Protein AF-A0A1Y0CX35-F1 (afdb_monomer_lite)

InterPro domains:
  IPR007210 ABC-type glycine betaine transport system, substrate-binding domain [PF04069] (142-197)

Sequence (206 aa):
MILATLSGMLNAINRRRKPVSRMPNSLFIKSAALTLALLLLSGCGKDANNSLLLLSGSEPAELARSHLAAATLEQHDFSVTIEEARLGQIWQRLWAGKGDASVTVWLPEASAPFVERFFDRLDDLGAIDQGLAQESRLNLNHDKPHVLVRRSLAQEAPAALAVLSNLHWQAEDIEQLIEYWQDTQDWSVAAQTWLAEQAANAPVNG

Radius of gyration: 31.76 Å; chains: 1; bounding box: 77×56×98 Å

Structure (mmCIF, N/CA/C/O backbone):
data_AF-A0A1Y0CX35-F1
#
_entry.id   AF-A0A1Y0CX35-F1
#
loop_
_atom_site.group_PDB
_atom_site.id
_atom_site.type_symbol
_atom_site.label_atom_id
_atom_site.label_alt_id
_atom_site.label_comp_id
_atom_site.label_asym_id
_atom_site.label_entity_id
_atom_site.label_seq_id
_atom_site.pdbx_PDB_ins_code
_atom_site.Cartn_x
_atom_site.Cartn_y
_atom_site.Cartn_z
_atom_site.occupancy
_atom_site.B_iso_or_equiv
_atom_site.auth_seq_id
_atom_site.auth_comp_id
_atom_site.auth_asym_id
_atom_site.auth_atom_id
_atom_site.pdbx_PDB_model_num
ATOM 1 N N . MET A 1 1 ? 45.344 7.447 56.168 1.00 44.75 1 MET A N 1
ATOM 2 C CA . MET A 1 1 ? 43.927 7.383 55.742 1.00 44.75 1 MET A CA 1
ATOM 3 C C . MET A 1 1 ? 43.160 6.632 56.829 1.00 44.75 1 MET A C 1
ATOM 5 O O . MET A 1 1 ? 43.208 5.415 56.840 1.00 44.75 1 MET A O 1
ATOM 9 N N . ILE A 1 2 ? 42.841 7.267 57.966 1.00 37.88 2 ILE A N 1
ATOM 10 C CA . ILE A 1 2 ? 41.565 7.966 58.276 1.00 37.88 2 ILE A CA 1
ATOM 11 C C . ILE A 1 2 ? 40.364 7.027 58.012 1.00 37.88 2 ILE A C 1
ATOM 13 O O . ILE A 1 2 ? 40.050 6.796 56.853 1.00 37.88 2 ILE A O 1
ATOM 17 N N . LEU A 1 3 ? 39.909 6.238 59.001 1.00 33.47 3 LEU A N 1
ATOM 18 C CA . LEU A 1 3 ? 38.866 6.514 60.026 1.00 33.47 3 LEU A CA 1
ATOM 19 C C . LEU A 1 3 ? 37.448 6.706 59.458 1.00 33.47 3 LEU A C 1
ATOM 21 O O . LEU A 1 3 ? 37.220 7.715 58.803 1.00 33.47 3 LEU A O 1
ATOM 25 N N . ALA A 1 4 ? 36.523 5.796 59.812 1.00 42.53 4 ALA A N 1
ATOM 26 C CA . ALA A 1 4 ? 35.095 6.018 60.147 1.00 42.53 4 ALA A CA 1
ATOM 27 C C . ALA A 1 4 ? 34.278 4.717 59.942 1.00 42.53 4 ALA A C 1
ATOM 29 O O . ALA A 1 4 ? 34.546 3.997 58.992 1.00 42.53 4 ALA A O 1
ATOM 30 N N . THR A 1 5 ? 33.273 4.311 60.725 1.00 47.06 5 THR A N 1
ATOM 31 C CA . THR A 1 5 ? 32.609 4.857 61.924 1.00 47.06 5 THR A CA 1
ATOM 32 C C . THR A 1 5 ? 31.688 3.778 62.525 1.00 47.06 5 THR A C 1
ATOM 34 O O . THR A 1 5 ? 31.026 3.070 61.777 1.00 47.06 5 THR A O 1
ATOM 37 N N . LEU A 1 6 ? 31.643 3.758 63.866 1.00 37.62 6 LEU A N 1
ATOM 38 C CA . LEU A 1 6 ? 30.515 3.529 64.797 1.00 37.62 6 LEU A CA 1
ATOM 39 C C . LEU A 1 6 ? 29.616 2.275 64.661 1.00 37.62 6 LEU A C 1
ATOM 41 O O . LEU A 1 6 ? 29.009 2.032 63.633 1.00 37.62 6 LEU A O 1
ATOM 45 N N . SER A 1 7 ? 29.527 1.425 65.699 1.00 40.28 7 SER A N 1
ATOM 46 C CA . SER A 1 7 ? 28.710 1.593 66.934 1.00 40.28 7 SER A CA 1
ATOM 47 C C . SER A 1 7 ? 27.209 1.410 66.647 1.00 40.28 7 SER A C 1
ATOM 49 O O . SER A 1 7 ? 26.677 2.081 65.783 1.00 40.28 7 SER A O 1
ATOM 51 N N . GLY A 1 8 ? 26.432 0.557 67.309 1.00 35.84 8 GLY A N 1
ATOM 52 C CA . GLY A 1 8 ? 26.644 -0.245 68.499 1.00 35.84 8 GLY A CA 1
ATOM 53 C C . GLY A 1 8 ? 25.299 -0.810 68.987 1.00 35.84 8 GLY A C 1
ATOM 54 O O . GLY A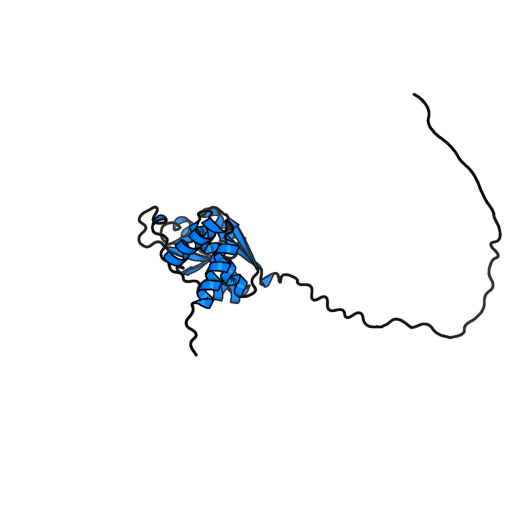 1 8 ? 24.254 -0.538 68.407 1.00 35.84 8 GLY A O 1
ATOM 55 N N . MET A 1 9 ? 25.382 -1.536 70.105 1.00 44.72 9 MET A N 1
ATOM 56 C CA . MET A 1 9 ? 24.321 -1.841 71.083 1.00 44.72 9 MET A CA 1
ATOM 57 C C . MET A 1 9 ? 23.233 -2.843 70.649 1.00 44.72 9 MET A C 1
ATOM 59 O O . MET A 1 9 ? 22.417 -2.592 69.776 1.00 44.72 9 MET A O 1
ATOM 63 N N . LEU A 1 10 ? 23.255 -4.078 71.165 1.00 37.31 10 LEU A N 1
ATOM 64 C CA . LEU A 1 10 ? 22.725 -4.491 72.482 1.00 37.31 10 LEU A CA 1
ATOM 65 C C . LEU A 1 10 ? 21.304 -3.997 72.775 1.00 37.31 10 LEU A C 1
ATOM 67 O O . LEU A 1 10 ? 21.116 -2.844 73.142 1.00 37.31 10 LEU A O 1
ATOM 71 N N . ASN A 1 11 ? 20.354 -4.930 72.750 1.00 38.00 11 ASN A N 1
ATOM 72 C CA . ASN A 1 11 ? 19.466 -5.329 73.856 1.00 38.00 11 ASN A CA 1
ATOM 73 C C . ASN A 1 11 ? 18.208 -5.971 73.245 1.00 38.00 11 ASN A C 1
ATOM 75 O O . ASN A 1 11 ? 17.722 -5.520 72.223 1.00 38.00 11 ASN A O 1
ATOM 79 N N . ALA A 1 12 ? 17.547 -6.966 73.814 1.00 44.75 12 ALA A N 1
ATOM 80 C CA . ALA A 1 12 ? 17.817 -7.872 74.912 1.00 44.75 12 ALA A CA 1
ATOM 81 C C . ALA A 1 12 ? 16.598 -8.807 75.012 1.00 44.75 12 ALA A C 1
ATOM 83 O O . ALA A 1 12 ? 15.541 -8.535 74.453 1.00 44.75 12 ALA A O 1
ATOM 84 N N . ILE A 1 13 ? 16.751 -9.833 75.847 1.00 50.78 13 ILE A N 1
ATOM 85 C CA . ILE A 1 13 ? 15.675 -10.530 76.567 1.00 50.78 13 ILE A CA 1
ATOM 86 C C . ILE A 1 13 ? 14.882 -11.525 75.696 1.00 50.78 13 ILE A C 1
ATOM 88 O O . ILE A 1 13 ? 13.921 -11.192 75.024 1.00 50.78 13 ILE A O 1
ATOM 92 N N . ASN A 1 14 ? 15.334 -12.771 75.560 1.00 37.44 14 ASN A N 1
ATOM 93 C CA . ASN A 1 14 ? 15.387 -13.831 76.575 1.00 37.44 14 ASN A CA 1
ATOM 94 C C . ASN A 1 14 ? 14.001 -14.418 76.920 1.00 37.44 14 ASN A C 1
ATOM 96 O O . ASN A 1 14 ? 13.112 -13.737 77.418 1.00 37.44 14 ASN A O 1
ATOM 100 N N . ARG A 1 15 ? 13.977 -15.754 76.833 1.00 43.75 15 ARG A N 1
ATOM 101 C CA . ARG A 1 15 ? 13.258 -16.732 77.668 1.00 43.75 15 ARG A CA 1
ATOM 102 C C . ARG A 1 15 ? 12.097 -17.504 77.025 1.00 43.75 15 ARG A C 1
ATOM 104 O O . ARG A 1 15 ? 11.013 -16.998 76.782 1.00 43.75 15 ARG A O 1
ATOM 111 N N . ARG A 1 16 ? 12.341 -18.824 77.051 1.00 48.03 16 ARG A N 1
ATOM 112 C CA . ARG A 1 16 ? 11.422 -19.971 77.183 1.00 48.03 1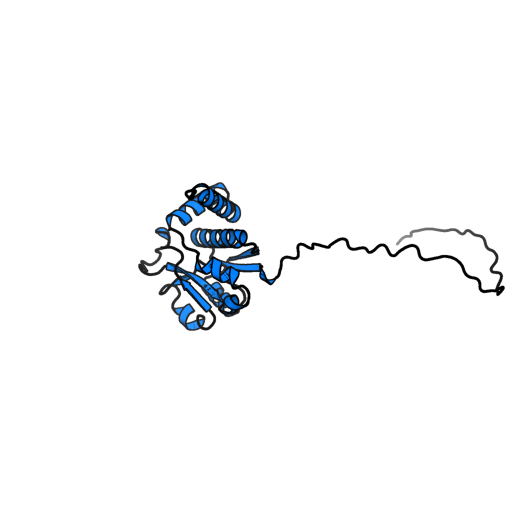6 ARG A CA 1
ATOM 113 C C . ARG A 1 16 ? 10.921 -20.609 75.887 1.00 48.03 16 ARG A C 1
ATOM 115 O O . ARG A 1 16 ? 9.768 -20.467 75.509 1.00 48.03 16 ARG A O 1
ATOM 122 N N . ARG A 1 17 ? 11.747 -21.492 75.319 1.00 49.06 17 ARG A N 1
ATOM 123 C CA . ARG A 1 17 ? 11.225 -22.690 74.643 1.00 49.06 17 ARG A CA 1
ATOM 124 C C . ARG A 1 17 ? 10.892 -23.733 75.718 1.00 49.06 17 ARG A C 1
ATOM 126 O O . ARG A 1 17 ? 11.786 -24.157 76.444 1.00 49.06 17 ARG A O 1
ATOM 133 N N . LYS A 1 18 ? 9.623 -24.128 75.836 1.00 52.12 18 LYS A N 1
ATOM 134 C CA . LYS A 1 18 ? 9.220 -25.404 76.453 1.00 52.12 18 LYS A CA 1
ATOM 135 C C . LYS A 1 18 ? 8.843 -26.378 75.327 1.00 52.12 18 LYS A C 1
ATOM 137 O O . LYS A 1 18 ? 8.188 -25.930 74.386 1.00 52.12 18 LYS A O 1
ATOM 142 N N . PRO A 1 19 ? 9.225 -27.665 75.391 1.00 47.47 19 PRO A N 1
ATOM 143 C CA . PRO A 1 19 ? 8.836 -28.640 74.385 1.00 47.47 19 PRO A CA 1
ATOM 144 C C . PRO A 1 19 ? 7.486 -29.302 74.709 1.00 47.47 19 PRO A C 1
ATOM 146 O O . PRO A 1 19 ? 7.195 -29.608 75.860 1.00 47.47 19 PRO A O 1
ATOM 149 N N . VAL A 1 20 ? 6.722 -29.514 73.632 1.00 57.31 20 VAL A N 1
ATOM 150 C CA . VAL A 1 20 ? 5.792 -30.615 73.312 1.00 57.31 20 VAL A CA 1
ATOM 151 C C . VAL A 1 20 ? 4.786 -31.073 74.380 1.00 57.31 20 VAL A C 1
ATOM 153 O O . VAL A 1 20 ? 5.134 -31.715 75.363 1.00 57.31 20 VAL A O 1
ATOM 156 N N . SER A 1 21 ? 3.497 -30.933 74.054 1.00 59.19 21 SER A N 1
ATOM 157 C CA . SER A 1 21 ? 2.462 -31.886 74.479 1.00 59.19 21 SER A CA 1
ATOM 158 C C . SER A 1 21 ? 1.551 -32.220 73.289 1.00 59.19 21 SER A C 1
ATOM 160 O O . SER A 1 21 ? 1.183 -31.343 72.511 1.00 59.19 21 SER A O 1
ATOM 162 N N . ARG A 1 22 ? 1.300 -33.520 73.098 1.00 59.06 22 ARG A N 1
ATOM 163 C CA . ARG A 1 22 ? 0.405 -34.121 72.094 1.00 59.06 22 ARG A CA 1
ATOM 164 C C . ARG A 1 22 ? -1.057 -34.043 72.554 1.00 59.06 22 ARG A C 1
ATOM 166 O O . ARG A 1 22 ? -1.283 -34.066 73.758 1.00 59.06 22 ARG A O 1
ATOM 173 N N . MET A 1 23 ? -1.966 -34.160 71.571 1.00 50.44 23 MET A N 1
ATOM 174 C CA . MET A 1 23 ? -3.371 -34.653 71.586 1.00 50.44 23 MET A CA 1
ATOM 175 C C . MET A 1 23 ? -4.389 -33.605 71.074 1.00 50.44 23 MET A C 1
ATOM 177 O O . MET A 1 23 ? -4.084 -32.419 71.110 1.00 50.44 23 MET A O 1
ATOM 181 N N . PRO A 1 24 ? -5.627 -33.990 70.695 1.00 53.38 24 PRO A N 1
ATOM 182 C CA . PRO A 1 24 ? -6.027 -34.991 69.698 1.00 53.38 24 PRO A CA 1
ATOM 183 C C . PRO A 1 24 ? -7.065 -34.424 68.686 1.00 53.38 24 PRO A C 1
ATOM 185 O O . PRO A 1 24 ? -7.516 -33.287 68.795 1.00 53.38 24 PRO A O 1
ATOM 188 N N . ASN A 1 25 ? -7.453 -35.243 67.701 1.00 49.25 25 ASN A N 1
ATOM 189 C CA . ASN A 1 25 ? -8.476 -34.969 66.680 1.00 49.25 25 ASN A CA 1
ATOM 190 C C . ASN A 1 25 ? -9.822 -34.456 67.235 1.00 49.25 25 ASN A C 1
ATOM 192 O O . ASN A 1 25 ? -10.459 -35.135 68.033 1.00 49.25 25 ASN A O 1
ATOM 196 N N . SER A 1 26 ? -10.311 -33.341 66.686 1.00 39.22 26 SER A N 1
ATOM 197 C CA . SER A 1 26 ? -11.719 -33.093 66.309 1.00 39.22 26 SER A CA 1
ATOM 198 C C . SER A 1 26 ? -11.729 -31.841 65.417 1.00 39.22 26 SER A C 1
ATOM 200 O O . SER A 1 26 ? -11.057 -30.860 65.712 1.00 39.22 26 SER A O 1
ATOM 202 N N . LEU A 1 27 ? -12.122 -31.985 64.150 1.00 53.88 27 LEU A N 1
ATOM 203 C CA . LEU A 1 27 ? -13.440 -31.609 63.628 1.00 53.88 27 LEU A CA 1
ATOM 204 C C . LEU A 1 27 ? -13.796 -30.148 63.952 1.00 53.88 27 LEU A C 1
ATOM 206 O O . LEU A 1 27 ? -13.894 -29.810 65.119 1.00 53.88 27 LEU A O 1
ATOM 210 N N . PHE A 1 28 ? -14.006 -29.351 62.896 1.00 43.12 28 PHE A N 1
ATOM 211 C CA . PHE A 1 28 ? -14.751 -28.082 62.796 1.00 43.12 28 PHE A CA 1
ATOM 212 C C . PHE A 1 28 ? -14.007 -26.969 62.018 1.00 43.12 28 PHE A C 1
ATOM 214 O O . PHE A 1 28 ? -13.043 -26.369 62.478 1.00 43.12 28 PHE A O 1
ATOM 221 N N . ILE A 1 29 ? -14.575 -26.676 60.836 1.00 53.88 29 ILE A N 1
ATOM 222 C CA . ILE A 1 29 ? -14.708 -25.353 60.196 1.00 53.88 29 ILE A CA 1
ATOM 223 C C . ILE A 1 29 ? -13.426 -24.713 59.654 1.00 53.88 29 ILE A C 1
ATOM 225 O O . ILE A 1 29 ? -12.830 -23.898 60.344 1.00 53.88 29 ILE A O 1
ATOM 229 N N . LYS A 1 30 ? -13.108 -24.951 58.368 1.00 40.47 30 LYS A N 1
ATOM 230 C CA . LYS A 1 30 ? -12.560 -23.938 57.433 1.00 40.47 30 LYS A CA 1
ATOM 231 C C . LYS A 1 30 ? -12.847 -24.342 55.986 1.00 40.47 30 LYS A C 1
ATOM 233 O O . LYS A 1 30 ? -12.258 -25.306 55.517 1.00 40.47 30 LYS A O 1
ATOM 238 N N . SER A 1 31 ? -13.709 -23.609 55.285 1.00 42.88 31 SER A N 1
ATOM 239 C CA . SER A 1 31 ? -13.658 -23.427 53.820 1.00 42.88 31 SER A CA 1
ATOM 240 C C . SER A 1 31 ? -14.619 -22.304 53.423 1.00 42.88 31 SER A C 1
ATOM 242 O O . SER A 1 31 ? -15.641 -22.511 52.783 1.00 42.88 31 SER A O 1
ATOM 244 N N . ALA A 1 32 ? -14.293 -21.095 53.876 1.00 52.38 32 ALA A N 1
ATOM 245 C CA . ALA A 1 32 ? -14.647 -19.882 53.159 1.00 52.38 32 ALA A CA 1
ATOM 246 C C . ALA A 1 32 ? -13.497 -19.609 52.179 1.00 52.38 32 ALA A C 1
ATOM 248 O O . ALA A 1 32 ? -12.351 -19.621 52.626 1.00 52.38 32 ALA A O 1
ATOM 249 N N . ALA A 1 33 ? -13.829 -19.398 50.900 1.00 51.72 33 ALA A N 1
ATOM 250 C CA . ALA A 1 33 ? -12.986 -18.981 49.762 1.00 51.72 33 ALA A CA 1
ATOM 251 C C . ALA A 1 33 ? -13.042 -19.971 48.586 1.00 51.72 33 ALA A C 1
ATOM 253 O O . ALA A 1 33 ? -12.094 -20.699 48.314 1.00 51.72 33 ALA A O 1
ATOM 254 N N . LEU A 1 34 ? -14.161 -19.961 47.859 1.00 52.06 34 LEU A N 1
ATOM 255 C CA . LEU A 1 34 ? -14.176 -20.361 46.451 1.00 52.06 34 LEU A CA 1
ATOM 256 C C . LEU A 1 34 ? -15.246 -19.561 45.696 1.00 52.06 34 LEU A C 1
ATOM 258 O O . LEU A 1 34 ? -16.121 -20.113 45.037 1.00 52.06 34 LEU A O 1
ATOM 262 N N . THR A 1 35 ? -15.209 -18.235 45.829 1.00 57.88 35 THR A N 1
ATOM 263 C CA . THR A 1 35 ? -15.907 -17.352 44.892 1.00 57.88 35 THR A CA 1
ATOM 264 C C . THR A 1 35 ? -15.003 -17.194 43.680 1.00 57.88 35 THR A C 1
ATOM 266 O O . THR A 1 35 ? -13.996 -16.492 43.708 1.00 57.88 35 THR A O 1
ATOM 269 N N . LEU A 1 36 ? -15.359 -17.962 42.658 1.00 55.81 36 LEU A N 1
ATOM 270 C CA . LEU A 1 36 ? -14.879 -17.955 41.288 1.00 55.81 36 LEU A CA 1
ATOM 271 C C . LEU A 1 36 ? -14.501 -16.540 40.810 1.00 55.81 36 LEU A C 1
ATOM 273 O O . LEU A 1 36 ? -15.359 -15.726 40.475 1.00 55.81 36 LEU A O 1
ATOM 277 N N . ALA A 1 37 ? -13.199 -16.262 40.777 1.00 56.91 37 ALA A N 1
ATOM 278 C CA . ALA A 1 37 ? -12.635 -15.149 40.033 1.00 56.91 37 ALA A CA 1
ATOM 279 C C . ALA A 1 37 ? -12.790 -15.454 38.535 1.00 56.91 37 ALA A C 1
ATOM 281 O O . ALA A 1 37 ? -11.929 -16.082 37.928 1.00 56.91 37 ALA A O 1
ATOM 282 N N . LEU A 1 38 ? -13.914 -15.034 37.958 1.00 55.03 38 LEU A N 1
ATOM 283 C CA . LEU A 1 38 ? -14.098 -14.933 36.513 1.00 55.03 38 LEU A CA 1
ATOM 284 C C . LEU A 1 38 ? -14.350 -13.464 36.160 1.00 55.03 38 LEU A C 1
ATOM 286 O O . LEU A 1 38 ? -15.394 -13.094 35.632 1.00 55.03 38 LEU A O 1
ATOM 290 N N . LEU A 1 39 ? -13.387 -12.606 36.503 1.00 57.41 39 LEU A N 1
ATOM 291 C CA . LEU A 1 39 ? -13.240 -11.346 35.789 1.00 57.41 39 LEU A CA 1
ATOM 292 C C . LEU A 1 39 ? -12.605 -11.694 34.449 1.00 57.41 39 LEU A C 1
ATOM 294 O O . LEU A 1 39 ? -11.439 -12.081 34.379 1.00 57.41 39 LEU A O 1
ATOM 298 N N . LEU A 1 40 ? -13.437 -11.613 33.417 1.00 55.53 40 LEU A N 1
ATOM 299 C CA . LEU A 1 40 ? -13.064 -11.657 32.017 1.00 55.53 40 LEU A CA 1
ATOM 300 C C . LEU A 1 40 ? -11.891 -10.699 31.798 1.00 55.53 40 LEU A C 1
ATOM 302 O O . LEU A 1 40 ? -12.061 -9.483 31.734 1.00 55.53 40 LEU A O 1
ATOM 306 N N . LEU A 1 41 ? -10.693 -11.263 31.673 1.00 53.78 41 LEU A N 1
ATOM 307 C CA . LEU A 1 41 ? -9.633 -10.642 30.902 1.00 53.78 41 LEU A CA 1
ATOM 308 C C . LEU A 1 41 ? -10.118 -10.645 29.450 1.00 53.78 41 LEU A C 1
ATOM 310 O O . LEU A 1 41 ? -9.704 -11.483 28.654 1.00 53.78 41 LEU A O 1
ATOM 314 N N . SER A 1 42 ? -10.983 -9.694 29.095 1.00 60.94 42 SER A N 1
ATOM 315 C CA . SER A 1 42 ? -10.990 -9.146 27.742 1.00 60.94 42 SER A CA 1
ATOM 316 C C . SER A 1 42 ? -9.668 -8.402 27.588 1.00 60.94 42 SER A C 1
ATOM 318 O O . SER A 1 42 ? -9.595 -7.177 27.652 1.00 60.94 42 SER A O 1
ATOM 320 N N . GLY A 1 43 ? -8.583 -9.173 27.508 1.00 47.00 43 GLY A N 1
ATOM 321 C CA . GLY A 1 43 ? -7.330 -8.673 27.004 1.00 47.00 43 GLY A CA 1
ATOM 322 C C . GLY A 1 43 ? -7.621 -8.246 25.581 1.00 47.00 43 GLY A C 1
ATOM 323 O O . GLY A 1 43 ? -7.975 -9.081 24.754 1.00 47.00 43 GLY A O 1
ATOM 324 N N . CYS A 1 44 ? -7.504 -6.949 25.320 1.00 55.53 44 CYS A N 1
ATOM 325 C CA . CYS A 1 44 ? -7.328 -6.414 23.981 1.00 55.53 44 CYS A CA 1
ATOM 326 C C . CYS A 1 44 ? -5.965 -6.931 23.485 1.00 55.53 44 CYS A C 1
ATOM 328 O O . CYS A 1 44 ? -4.947 -6.244 23.534 1.00 55.53 44 CYS A O 1
ATOM 330 N N . GLY A 1 45 ? -5.910 -8.228 23.187 1.00 47.06 45 GLY A N 1
ATOM 331 C CA . GLY A 1 45 ? -4.807 -8.869 22.512 1.00 47.06 45 GLY A CA 1
ATOM 332 C C . GLY A 1 45 ? -5.020 -8.568 21.049 1.00 47.06 45 GLY A C 1
ATOM 333 O O . GLY A 1 45 ? -5.984 -9.038 20.464 1.00 47.06 45 GLY A O 1
ATOM 334 N N . LYS A 1 46 ? -4.158 -7.723 20.496 1.00 44.91 46 LYS A N 1
ATOM 335 C CA . LYS A 1 46 ? -4.048 -7.490 19.062 1.00 44.91 46 LYS A CA 1
ATOM 336 C C . LYS A 1 46 ? -3.895 -8.865 18.406 1.00 44.91 46 LYS A C 1
ATOM 338 O O . LYS A 1 46 ? -2.841 -9.485 18.552 1.00 44.91 46 LYS A O 1
ATOM 343 N N . ASP A 1 47 ? -4.964 -9.388 17.812 1.00 57.59 47 ASP A N 1
ATOM 344 C CA . ASP A 1 47 ? -4.932 -10.702 17.184 1.00 57.59 47 ASP A CA 1
ATOM 345 C C . ASP A 1 47 ? -3.841 -10.670 16.114 1.00 57.59 47 ASP A C 1
ATOM 347 O O . ASP A 1 47 ? -3.872 -9.845 15.199 1.00 57.59 47 ASP A O 1
ATOM 351 N N . ALA A 1 48 ? -2.836 -11.539 16.248 1.00 60.28 48 ALA A N 1
ATOM 352 C CA . ALA A 1 48 ? -1.709 -11.583 15.316 1.00 60.28 48 ALA A CA 1
ATOM 353 C C . ALA A 1 48 ? -2.171 -11.820 13.864 1.00 60.28 48 ALA A C 1
ATOM 355 O O . ALA A 1 48 ? -1.484 -11.410 12.937 1.00 60.28 48 ALA A O 1
ATOM 356 N N . ASN A 1 49 ? -3.360 -12.409 13.678 1.00 69.69 49 ASN A N 1
ATOM 357 C CA . ASN A 1 49 ? -3.992 -12.614 12.373 1.00 69.69 49 ASN A CA 1
ATOM 358 C C . ASN A 1 49 ? -4.555 -11.333 11.728 1.00 69.69 49 ASN A C 1
ATOM 360 O O . ASN A 1 49 ? -4.792 -11.333 10.525 1.00 69.69 49 ASN A O 1
ATOM 364 N N . ASN A 1 50 ? -4.746 -10.249 12.486 1.00 89.75 50 ASN A N 1
ATOM 365 C CA . ASN A 1 50 ? -5.294 -8.983 11.984 1.00 89.75 50 ASN A CA 1
ATOM 366 C C . ASN A 1 50 ? -4.229 -7.883 11.852 1.00 89.75 50 ASN A C 1
ATOM 368 O O . ASN A 1 50 ? -4.561 -6.731 11.583 1.00 89.75 50 ASN A O 1
ATOM 372 N N . SER A 1 51 ? -2.951 -8.201 12.068 1.00 96.69 51 SER A N 1
ATOM 373 C CA . SER A 1 51 ? -1.862 -7.240 11.882 1.00 96.69 51 SER A CA 1
ATOM 374 C C . SER A 1 51 ? -1.296 -7.352 10.469 1.00 96.69 51 SER A C 1
ATOM 376 O O . SER A 1 51 ? -0.926 -8.444 10.049 1.00 96.69 51 SER A O 1
ATOM 378 N N . LEU A 1 52 ? -1.213 -6.230 9.755 1.00 98.31 52 LEU A N 1
ATOM 379 C CA . LEU A 1 52 ? -0.685 -6.148 8.394 1.00 98.31 52 LEU A CA 1
ATOM 380 C C . LEU A 1 52 ? 0.489 -5.173 8.336 1.00 98.31 52 LEU A C 1
ATOM 382 O O . LEU A 1 52 ? 0.439 -4.085 8.907 1.00 98.31 52 LEU A O 1
ATOM 386 N N . LEU A 1 53 ? 1.529 -5.546 7.602 1.00 98.69 53 LEU A N 1
ATOM 387 C CA . LEU A 1 53 ? 2.673 -4.716 7.267 1.00 98.69 53 LEU A CA 1
ATOM 388 C C . LEU A 1 53 ? 2.617 -4.329 5.787 1.00 98.69 53 LEU A C 1
ATOM 390 O O . LEU A 1 53 ? 2.908 -5.144 4.905 1.00 98.69 53 LEU A O 1
ATOM 394 N N . LEU A 1 54 ? 2.289 -3.067 5.526 1.00 98.88 54 LEU A N 1
ATOM 395 C CA . LEU A 1 54 ? 2.387 -2.462 4.205 1.00 98.88 54 LEU A CA 1
ATOM 396 C C . LEU A 1 54 ? 3.788 -1.891 3.991 1.00 98.88 54 LEU A C 1
ATOM 398 O O . LEU A 1 54 ? 4.350 -1.224 4.859 1.00 98.88 54 LEU A O 1
ATOM 402 N N . LEU A 1 55 ? 4.351 -2.150 2.816 1.00 98.88 55 LEU A N 1
ATOM 403 C CA . LEU A 1 55 ? 5.625 -1.582 2.395 1.00 98.88 55 LEU A CA 1
ATOM 404 C C . LEU A 1 55 ? 5.369 -0.450 1.407 1.00 98.88 55 LEU A C 1
ATOM 406 O O . LEU A 1 55 ? 4.755 -0.667 0.361 1.00 98.88 55 LEU A O 1
ATOM 410 N N . SER A 1 56 ? 5.869 0.735 1.731 1.00 98.69 56 SER A N 1
ATOM 411 C CA . SER A 1 56 ? 5.705 1.942 0.922 1.00 98.69 56 SER A CA 1
ATOM 412 C C . SER A 1 56 ? 7.057 2.450 0.442 1.00 98.69 56 SER A C 1
ATOM 414 O O . SER A 1 56 ? 8.083 2.210 1.079 1.00 98.69 56 SER A O 1
ATOM 416 N N . GLY A 1 57 ? 7.069 3.186 -0.664 1.00 97.81 57 GLY A N 1
ATOM 417 C CA . GLY A 1 57 ? 8.133 4.159 -0.885 1.00 97.81 57 GLY A CA 1
ATOM 418 C C . GLY A 1 57 ? 7.922 5.416 -0.025 1.00 97.81 57 GLY A C 1
ATOM 419 O O . GLY A 1 57 ? 7.037 5.450 0.835 1.00 97.81 57 GLY A O 1
ATOM 420 N N . SER A 1 58 ? 8.767 6.424 -0.214 1.00 97.00 58 SER A N 1
ATOM 421 C CA . SER A 1 58 ? 8.823 7.622 0.637 1.00 97.00 58 SER A CA 1
ATOM 422 C C . SER A 1 58 ? 8.289 8.887 -0.040 1.00 97.00 58 SER A C 1
ATOM 424 O O . SER A 1 58 ? 8.295 9.954 0.573 1.00 97.00 58 SER A O 1
ATOM 426 N N . GLU A 1 59 ? 7.900 8.826 -1.316 1.00 96.06 59 GLU A N 1
ATOM 427 C CA . GLU A 1 59 ? 7.372 10.005 -2.008 1.00 96.06 59 GLU A CA 1
ATOM 428 C C . GLU A 1 59 ? 5.944 10.319 -1.511 1.00 96.06 59 GLU A C 1
ATOM 430 O O . GLU A 1 59 ? 5.204 9.398 -1.153 1.00 96.06 59 GLU A O 1
ATOM 435 N N . PRO A 1 60 ? 5.499 11.592 -1.518 1.00 96.62 60 PRO A N 1
ATOM 436 C CA . PRO A 1 60 ? 4.191 11.969 -0.974 1.00 96.62 60 PRO A CA 1
ATOM 437 C C . PRO A 1 60 ? 3.010 11.171 -1.538 1.00 96.62 60 PRO A C 1
ATOM 439 O O . PRO A 1 60 ? 2.146 10.751 -0.780 1.00 96.62 60 PRO A O 1
ATOM 442 N N . ALA A 1 61 ? 2.990 10.894 -2.843 1.00 96.25 61 ALA A N 1
ATOM 443 C CA . ALA A 1 61 ? 1.924 10.113 -3.472 1.00 96.25 61 ALA A CA 1
ATOM 444 C C . ALA A 1 61 ? 1.960 8.617 -3.094 1.00 96.25 61 ALA A C 1
ATOM 446 O O . ALA A 1 61 ? 0.922 7.957 -3.043 1.00 96.25 61 ALA A O 1
ATOM 447 N N . GLU A 1 62 ? 3.140 8.069 -2.796 1.00 97.62 62 GLU A N 1
ATOM 448 C CA . GLU A 1 62 ? 3.301 6.691 -2.313 1.00 97.62 62 GLU A CA 1
ATOM 449 C C . GLU A 1 62 ? 2.806 6.564 -0.866 1.00 97.62 62 GLU A C 1
ATOM 451 O O . GLU A 1 62 ? 2.073 5.628 -0.532 1.00 97.62 62 GLU A O 1
ATOM 456 N N . LEU A 1 63 ? 3.156 7.542 -0.024 1.00 98.50 63 LEU A N 1
ATOM 457 C CA . LEU A 1 63 ? 2.686 7.627 1.357 1.00 98.50 63 LEU A CA 1
ATOM 458 C C . LEU A 1 63 ? 1.176 7.875 1.415 1.00 98.50 63 LEU A C 1
ATOM 460 O O . LEU A 1 63 ? 0.490 7.178 2.157 1.00 98.50 63 LEU A O 1
ATOM 464 N N . ALA A 1 64 ? 0.642 8.774 0.586 1.00 98.38 64 ALA A N 1
ATOM 465 C CA . ALA A 1 64 ? -0.791 9.029 0.476 1.00 98.38 64 ALA A CA 1
ATOM 466 C C . ALA A 1 64 ? -1.572 7.734 0.187 1.00 98.38 64 ALA A C 1
ATOM 468 O O . ALA A 1 64 ? -2.438 7.349 0.971 1.00 98.38 64 ALA A O 1
ATOM 469 N N . ARG A 1 65 ? -1.203 6.988 -0.865 1.00 98.38 65 ARG A N 1
ATOM 470 C CA . ARG A 1 65 ? -1.831 5.693 -1.196 1.00 98.38 65 ARG A CA 1
ATOM 471 C C . ARG A 1 65 ? -1.714 4.675 -0.069 1.00 98.38 65 ARG A C 1
ATOM 473 O O . ARG A 1 65 ? -2.687 4.001 0.256 1.00 98.38 65 ARG A O 1
ATOM 480 N N . SER A 1 66 ? -0.532 4.554 0.533 1.00 98.75 66 SER A N 1
ATOM 481 C CA . SER A 1 66 ? -0.289 3.571 1.594 1.00 98.75 66 SER A CA 1
ATOM 482 C C . SER A 1 66 ? -1.094 3.875 2.852 1.00 98.75 66 SER A C 1
ATOM 484 O O . SER A 1 66 ? -1.667 2.962 3.444 1.00 98.75 66 SER A O 1
ATOM 486 N N . HIS A 1 67 ? -1.188 5.147 3.238 1.00 98.75 67 HIS A N 1
ATOM 487 C CA . HIS A 1 67 ? -1.992 5.571 4.379 1.00 98.75 67 HIS A CA 1
ATOM 488 C C . HIS A 1 67 ? -3.492 5.500 4.095 1.00 98.75 67 HIS A C 1
ATOM 490 O O . HIS A 1 67 ? -4.248 5.126 4.988 1.00 98.75 67 HIS A O 1
ATOM 496 N N . LEU A 1 68 ? -3.929 5.752 2.860 1.00 98.62 68 LEU A N 1
ATOM 497 C CA . LEU A 1 68 ? -5.323 5.555 2.471 1.00 98.62 68 LEU A CA 1
ATOM 498 C C . LEU A 1 68 ? -5.719 4.072 2.462 1.00 98.62 68 LEU A C 1
ATOM 500 O O . LEU A 1 68 ? -6.781 3.707 2.972 1.00 98.62 68 LEU A O 1
ATOM 504 N N . ALA A 1 69 ? -4.839 3.199 1.964 1.00 98.75 69 ALA A N 1
ATOM 505 C CA . ALA A 1 69 ? -5.012 1.750 2.044 1.00 98.75 69 ALA A CA 1
ATOM 506 C C . ALA A 1 69 ? -5.069 1.282 3.504 1.00 98.75 69 ALA A C 1
ATOM 508 O O . ALA A 1 69 ? -5.947 0.499 3.866 1.00 98.75 69 ALA A O 1
ATOM 509 N N . ALA A 1 70 ? -4.161 1.785 4.348 1.00 98.81 70 ALA A N 1
ATOM 510 C CA . ALA A 1 70 ? -4.132 1.472 5.770 1.00 98.81 70 ALA A CA 1
ATOM 511 C C . ALA A 1 70 ? -5.421 1.903 6.473 1.00 98.81 70 ALA A C 1
ATOM 513 O O . ALA A 1 70 ? -6.049 1.075 7.123 1.00 98.81 70 ALA A O 1
ATOM 514 N N . ALA A 1 71 ? -5.864 3.146 6.279 1.00 98.50 71 ALA A N 1
ATOM 515 C CA . ALA A 1 71 ? -7.088 3.649 6.889 1.00 98.50 71 ALA A CA 1
ATOM 516 C C . ALA A 1 71 ? -8.333 2.874 6.412 1.00 98.50 71 ALA A C 1
ATOM 518 O O . ALA A 1 71 ? -9.226 2.591 7.208 1.00 98.50 71 ALA A O 1
ATOM 519 N N . THR A 1 72 ? -8.366 2.446 5.144 1.00 98.25 72 THR A N 1
ATOM 520 C CA . THR A 1 72 ? -9.435 1.576 4.620 1.00 98.25 72 THR A CA 1
ATOM 521 C C . THR A 1 72 ? -9.416 0.206 5.302 1.00 98.25 72 THR A C 1
ATOM 523 O O . THR A 1 72 ? -10.446 -0.274 5.760 1.00 98.25 72 THR A O 1
ATOM 526 N N . LEU A 1 73 ? -8.246 -0.426 5.433 1.00 98.31 73 LEU A N 1
ATOM 527 C CA . LEU A 1 73 ? -8.091 -1.696 6.154 1.00 98.31 73 LEU A CA 1
ATOM 528 C C . LEU A 1 73 ? -8.465 -1.567 7.641 1.00 98.31 73 LEU A C 1
ATOM 530 O O . LEU A 1 73 ? -9.084 -2.469 8.200 1.00 98.31 73 LEU A O 1
ATOM 534 N N . GLU A 1 74 ? -8.141 -0.446 8.278 1.00 97.81 74 GLU A N 1
ATOM 535 C CA . GLU A 1 74 ? -8.488 -0.166 9.675 1.00 97.81 74 GLU A CA 1
ATOM 536 C C . GLU A 1 74 ? -10.005 -0.056 9.898 1.00 97.81 74 GLU A C 1
ATOM 538 O O . GLU A 1 74 ? -10.491 -0.485 10.944 1.00 97.81 74 GLU A O 1
ATOM 543 N N . GLN A 1 75 ? -10.781 0.404 8.905 1.00 96.44 75 GLN A N 1
ATOM 544 C CA . GLN A 1 75 ? -12.254 0.342 8.949 1.00 96.44 75 GLN A CA 1
ATOM 545 C C . GLN A 1 75 ? -12.800 -1.098 8.975 1.00 96.44 75 GLN A C 1
ATOM 547 O O . GLN A 1 75 ? -13.964 -1.309 9.314 1.00 96.44 75 GLN A O 1
ATOM 552 N N . HIS A 1 76 ? -11.964 -2.084 8.642 1.00 96.00 76 HIS A N 1
ATOM 553 C CA . HIS A 1 76 ? -12.266 -3.514 8.671 1.00 96.00 76 HIS A CA 1
ATOM 554 C C . HIS A 1 76 ? -11.530 -4.252 9.806 1.00 96.00 76 HIS A C 1
ATOM 556 O O . HIS A 1 76 ? -11.244 -5.443 9.683 1.00 96.00 76 HIS A O 1
ATOM 562 N N . ASP A 1 77 ? -11.221 -3.554 10.906 1.00 94.81 77 ASP A N 1
ATOM 563 C CA . ASP A 1 77 ? -10.627 -4.109 12.134 1.00 94.81 77 ASP A CA 1
ATOM 564 C C . ASP A 1 77 ? -9.216 -4.715 11.961 1.00 94.81 77 ASP A C 1
ATOM 566 O O . ASP A 1 77 ? -8.765 -5.540 12.769 1.00 94.81 77 ASP A O 1
ATOM 570 N N . PHE A 1 78 ? -8.484 -4.305 10.920 1.00 97.38 78 PHE A N 1
ATOM 571 C CA . PHE A 1 78 ? -7.058 -4.606 10.791 1.00 97.38 78 PHE A CA 1
ATOM 572 C C . PHE A 1 78 ? -6.217 -3.571 11.533 1.00 97.38 78 PHE A C 1
ATOM 574 O O . PHE A 1 78 ? -6.509 -2.380 11.521 1.00 97.38 78 PHE A O 1
ATOM 581 N N . SER A 1 79 ? -5.111 -4.008 12.134 1.00 97.31 79 SER A N 1
ATOM 582 C CA . SER A 1 79 ? -4.052 -3.086 12.529 1.00 97.31 79 SER A CA 1
ATOM 583 C C . SER A 1 79 ? -3.002 -3.036 11.443 1.00 97.31 79 SER A C 1
ATOM 585 O O . SER A 1 79 ? -2.319 -4.028 11.196 1.00 97.31 79 SER A O 1
ATOM 587 N N . VAL A 1 80 ? -2.781 -1.854 10.887 1.00 98.44 80 VAL A N 1
ATOM 588 C CA . VAL A 1 80 ? -1.810 -1.686 9.814 1.00 98.44 80 VAL A CA 1
ATOM 589 C C . VAL A 1 80 ? -0.554 -0.992 10.330 1.00 98.44 80 VAL A C 1
ATOM 591 O O . VAL A 1 80 ? -0.602 -0.087 11.155 1.00 98.44 80 VAL A O 1
ATOM 594 N N . THR A 1 81 ? 0.604 -1.470 9.890 1.00 98.62 81 THR A N 1
ATOM 595 C CA . THR A 1 81 ? 1.894 -0.794 10.030 1.00 98.62 81 THR A CA 1
ATOM 596 C C . THR A 1 81 ? 2.408 -0.493 8.636 1.00 98.62 81 THR A C 1
ATOM 598 O O . THR A 1 81 ? 2.358 -1.360 7.767 1.00 98.62 81 THR A O 1
ATOM 601 N N . ILE A 1 82 ? 2.907 0.719 8.423 1.00 98.88 82 ILE A N 1
ATOM 602 C CA . ILE A 1 82 ? 3.559 1.109 7.175 1.00 98.88 82 ILE A CA 1
ATOM 603 C C . ILE A 1 82 ? 5.052 1.219 7.451 1.00 98.88 82 ILE A C 1
ATOM 605 O O . ILE A 1 82 ? 5.467 1.889 8.396 1.00 98.88 82 ILE A O 1
ATOM 609 N N . GLU A 1 83 ? 5.860 0.560 6.628 1.00 98.75 83 GLU A N 1
ATOM 610 C CA . GLU A 1 83 ? 7.307 0.745 6.625 1.00 98.75 83 GLU A CA 1
ATOM 611 C C . GLU A 1 83 ? 7.787 1.217 5.259 1.00 98.75 83 GLU A C 1
ATOM 613 O O . GLU A 1 83 ? 7.506 0.607 4.225 1.00 98.75 83 GLU A O 1
ATOM 618 N N . GLU A 1 84 ? 8.581 2.281 5.274 1.00 98.75 84 GLU A N 1
ATOM 619 C CA . GLU A 1 84 ? 9.231 2.792 4.079 1.00 98.75 84 GLU A CA 1
ATOM 620 C C . GLU A 1 84 ? 10.409 1.903 3.667 1.00 98.75 84 GLU A C 1
ATOM 622 O O . GLU A 1 84 ? 11.247 1.492 4.479 1.00 98.75 84 GLU A O 1
ATOM 627 N N . ALA A 1 85 ? 10.505 1.622 2.374 1.00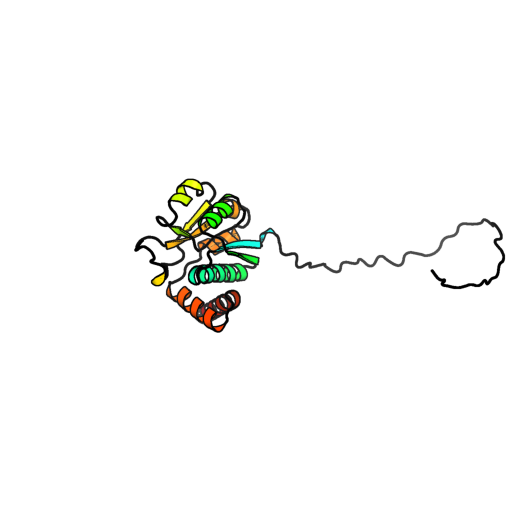 98.31 85 ALA A N 1
ATOM 628 C CA . ALA A 1 85 ? 11.598 0.876 1.786 1.00 98.31 85 ALA A CA 1
ATOM 629 C C . ALA A 1 85 ? 11.827 1.314 0.336 1.00 98.31 85 ALA A C 1
ATOM 631 O O . ALA A 1 85 ? 10.932 1.762 -0.371 1.00 98.31 85 ALA A O 1
ATOM 632 N N . ARG A 1 86 ? 13.056 1.140 -0.155 1.00 97.56 86 ARG A N 1
ATOM 633 C CA . ARG A 1 86 ? 13.347 1.349 -1.583 1.00 97.56 86 ARG A CA 1
ATOM 634 C C . ARG A 1 86 ? 12.669 0.258 -2.414 1.00 97.56 86 ARG A C 1
ATOM 636 O O . ARG A 1 86 ? 12.619 -0.881 -1.960 1.00 97.56 86 ARG A O 1
ATOM 643 N N . LEU A 1 87 ? 12.288 0.553 -3.660 1.00 95.31 87 LEU A N 1
ATOM 644 C CA . LEU A 1 87 ? 11.582 -0.379 -4.560 1.00 95.31 87 LEU A CA 1
ATOM 645 C C . LEU A 1 87 ? 12.146 -1.813 -4.547 1.00 95.31 87 LEU A C 1
ATOM 647 O O . LEU A 1 87 ? 11.421 -2.771 -4.298 1.00 95.31 87 LEU A O 1
ATOM 651 N N . GLY A 1 88 ? 13.460 -1.980 -4.724 1.00 97.06 88 GLY A N 1
ATOM 652 C CA . GLY A 1 88 ? 14.069 -3.314 -4.697 1.00 97.06 88 GLY A CA 1
ATOM 653 C C . GLY A 1 88 ? 13.950 -4.039 -3.349 1.00 97.06 88 GLY A C 1
ATOM 654 O O . GLY A 1 88 ? 13.855 -5.263 -3.324 1.00 97.06 88 GLY A O 1
ATOM 655 N N . GLN A 1 89 ? 13.923 -3.304 -2.233 1.00 98.31 89 GLN A N 1
ATOM 656 C CA . GLN A 1 89 ? 13.672 -3.868 -0.906 1.00 98.31 89 GLN A CA 1
ATOM 657 C C . GLN A 1 89 ? 12.195 -4.211 -0.705 1.00 98.31 89 GLN A C 1
ATOM 659 O O . GLN A 1 89 ? 11.929 -5.236 -0.088 1.00 98.31 89 GLN A O 1
ATOM 664 N N . ILE A 1 90 ? 11.256 -3.423 -1.244 1.00 98.62 90 ILE A N 1
ATOM 665 C CA . ILE A 1 90 ? 9.822 -3.764 -1.241 1.00 98.62 90 ILE A CA 1
ATOM 666 C C . ILE A 1 90 ? 9.635 -5.148 -1.875 1.00 98.62 90 ILE A C 1
ATOM 668 O O . ILE A 1 90 ? 9.188 -6.078 -1.205 1.00 98.62 90 ILE A O 1
ATOM 672 N N . TRP A 1 91 ? 10.104 -5.327 -3.114 1.00 98.56 91 TRP A N 1
ATOM 673 C CA . TRP A 1 91 ? 10.033 -6.605 -3.830 1.00 98.56 91 TRP A CA 1
ATOM 674 C C . TRP A 1 91 ? 10.691 -7.764 -3.066 1.00 98.56 91 TRP A C 1
ATOM 676 O O . TRP A 1 91 ? 10.081 -8.816 -2.876 1.00 98.56 91 TRP A O 1
ATOM 686 N N . GLN A 1 92 ? 11.920 -7.572 -2.574 1.00 98.31 92 GLN A N 1
ATOM 687 C CA . GLN A 1 92 ? 12.640 -8.600 -1.811 1.00 98.31 92 GLN A CA 1
ATOM 688 C C . GLN A 1 92 ? 11.915 -8.998 -0.524 1.00 98.31 92 GLN A C 1
ATOM 690 O O . GLN A 1 92 ? 11.902 -10.175 -0.158 1.00 98.31 92 GLN A O 1
ATOM 695 N N . ARG A 1 93 ? 11.345 -8.025 0.191 1.00 98.69 93 ARG A N 1
ATOM 696 C CA . ARG A 1 93 ? 10.673 -8.258 1.468 1.00 98.69 93 ARG A CA 1
ATOM 697 C C . ARG A 1 93 ? 9.328 -8.938 1.274 1.00 98.69 93 ARG A C 1
ATOM 699 O O . ARG A 1 93 ? 9.077 -9.896 1.999 1.00 98.69 93 ARG A O 1
ATOM 706 N N . LEU A 1 94 ? 8.525 -8.523 0.293 1.00 98.62 94 LEU A N 1
ATOM 707 C CA . LEU A 1 94 ? 7.285 -9.223 -0.056 1.00 98.62 94 LEU A CA 1
ATOM 708 C C . LEU A 1 94 ? 7.584 -10.681 -0.421 1.00 98.62 94 LEU A C 1
ATOM 710 O O . LEU A 1 94 ? 7.009 -11.601 0.159 1.00 98.62 94 LEU A O 1
ATOM 714 N N . TRP A 1 95 ? 8.564 -10.910 -1.304 1.00 98.44 95 TRP A N 1
ATOM 715 C CA . TRP A 1 95 ? 8.947 -12.260 -1.726 1.00 98.44 95 TRP A CA 1
ATOM 716 C C . TRP A 1 95 ? 9.434 -13.132 -0.561 1.00 98.44 95 TRP A C 1
ATOM 718 O O . TRP A 1 95 ? 9.139 -14.328 -0.487 1.00 98.44 95 TRP A O 1
ATOM 728 N N . ALA A 1 96 ? 10.166 -12.535 0.382 1.00 98.06 96 ALA A N 1
ATOM 729 C CA . ALA A 1 96 ? 10.655 -13.211 1.577 1.00 98.06 96 ALA A CA 1
ATOM 730 C C . ALA A 1 96 ? 9.582 -13.411 2.667 1.00 98.06 96 ALA A C 1
ATOM 732 O O . ALA A 1 96 ? 9.891 -14.035 3.682 1.00 98.06 96 ALA A O 1
ATOM 733 N N . GLY A 1 97 ? 8.361 -12.889 2.493 1.00 97.44 97 GLY A N 1
ATOM 734 C CA . GLY A 1 97 ? 7.313 -12.899 3.521 1.00 97.44 97 GLY A CA 1
ATOM 735 C C . GLY A 1 97 ? 7.604 -11.971 4.709 1.00 97.44 97 GLY A C 1
ATOM 736 O O . GLY A 1 97 ? 7.160 -12.234 5.819 1.00 97.44 97 GLY A O 1
ATOM 737 N N . LYS A 1 98 ? 8.395 -10.912 4.497 1.00 98.19 98 LYS A N 1
ATOM 738 C CA . LYS A 1 98 ? 8.761 -9.872 5.485 1.00 98.19 98 LYS A CA 1
ATOM 739 C C . LYS A 1 98 ? 7.976 -8.562 5.290 1.00 98.19 98 LYS A C 1
ATOM 741 O O . LYS A 1 98 ? 8.473 -7.480 5.618 1.00 98.19 98 LYS A O 1
ATOM 746 N N . GLY A 1 99 ? 6.803 -8.681 4.683 1.00 98.06 99 GLY A N 1
ATOM 747 C CA . GLY A 1 99 ? 5.817 -7.647 4.386 1.00 98.06 99 GLY A CA 1
ATOM 748 C C . GLY A 1 99 ? 4.621 -8.313 3.711 1.00 98.06 99 GLY A C 1
ATOM 749 O O . GLY A 1 99 ? 4.798 -9.339 3.050 1.00 98.06 99 GLY A O 1
ATOM 750 N N . ASP A 1 100 ? 3.427 -7.765 3.903 1.00 98.62 100 ASP A N 1
ATOM 751 C CA . ASP A 1 100 ? 2.179 -8.385 3.453 1.00 98.62 100 ASP A CA 1
ATOM 752 C C . ASP A 1 100 ? 1.746 -7.872 2.083 1.00 98.62 100 ASP A C 1
ATOM 754 O O . ASP A 1 100 ? 1.395 -8.669 1.208 1.00 98.62 100 ASP A O 1
ATOM 758 N N . ALA A 1 101 ? 1.826 -6.556 1.881 1.00 98.81 101 ALA A N 1
ATOM 759 C CA . ALA A 1 101 ? 1.441 -5.914 0.634 1.00 98.81 101 ALA A CA 1
ATOM 760 C C . ALA A 1 101 ? 2.203 -4.605 0.380 1.00 98.81 101 ALA A C 1
ATOM 762 O O . ALA A 1 101 ? 2.816 -4.029 1.280 1.00 98.81 101 ALA A O 1
ATOM 763 N N . SER A 1 102 ? 2.153 -4.130 -0.858 1.00 98.81 102 SER A N 1
ATOM 764 C CA . SER A 1 102 ? 2.520 -2.773 -1.258 1.00 98.81 102 SER A CA 1
ATOM 765 C C . SER A 1 102 ? 1.498 -2.270 -2.267 1.00 98.81 102 SER A C 1
ATOM 767 O O . SER A 1 102 ? 1.037 -3.041 -3.103 1.00 98.81 102 SER A O 1
ATOM 769 N N . VAL A 1 103 ? 1.157 -0.986 -2.188 1.00 98.38 103 VAL A N 1
ATOM 770 C CA . VAL A 1 103 ? 0.206 -0.314 -3.092 1.00 98.38 103 VAL A CA 1
ATOM 771 C C . VAL A 1 103 ? 0.900 0.728 -3.975 1.00 98.38 103 VAL A C 1
ATOM 773 O O . VAL A 1 103 ? 0.263 1.604 -4.541 1.00 98.38 103 VAL A O 1
ATOM 776 N N . THR A 1 104 ? 2.232 0.689 -4.048 1.00 96.25 104 THR A N 1
ATOM 777 C CA . THR A 1 104 ? 3.046 1.757 -4.656 1.00 96.25 104 THR A CA 1
ATOM 778 C C . THR A 1 104 ? 3.945 1.238 -5.778 1.00 96.25 104 THR A C 1
ATOM 780 O O . THR A 1 104 ? 4.843 1.940 -6.239 1.00 96.25 104 THR A O 1
ATOM 783 N N . VAL A 1 105 ? 3.760 -0.015 -6.201 1.00 96.12 105 VAL A N 1
ATOM 784 C CA . VAL A 1 105 ? 4.618 -0.665 -7.198 1.00 96.12 105 VAL A CA 1
ATOM 785 C C . VAL A 1 105 ? 4.100 -0.363 -8.598 1.00 96.12 105 VAL A C 1
ATOM 787 O O . VAL A 1 105 ? 2.977 -0.723 -8.927 1.00 96.12 105 VAL A O 1
ATOM 790 N N . TRP A 1 106 ? 4.939 0.254 -9.429 1.00 95.12 106 TRP A N 1
ATOM 791 C CA . TRP A 1 106 ? 4.599 0.578 -10.813 1.00 95.12 106 TRP A CA 1
ATOM 792 C C . TRP A 1 106 ? 4.886 -0.598 -11.753 1.00 95.12 106 TRP A C 1
ATOM 794 O O . TRP A 1 106 ? 5.993 -1.152 -11.731 1.00 95.12 106 TRP A O 1
ATOM 804 N N . LEU A 1 107 ? 3.887 -0.985 -12.548 1.00 94.75 107 LEU A N 1
ATOM 805 C CA . LEU A 1 107 ? 3.921 -2.105 -13.494 1.00 94.75 107 LEU A CA 1
ATOM 806 C C . LEU A 1 107 ? 3.299 -1.717 -14.844 1.00 94.75 107 LEU A C 1
ATOM 808 O O . LEU A 1 107 ? 2.370 -0.908 -14.827 1.00 94.75 107 LEU A O 1
ATOM 812 N N . PRO A 1 108 ? 3.705 -2.367 -15.961 1.00 93.12 108 PRO A N 1
ATOM 813 C CA . PRO A 1 108 ? 4.730 -3.425 -16.045 1.00 93.12 108 PRO A CA 1
ATOM 814 C C . PRO A 1 108 ? 6.201 -2.964 -16.092 1.00 93.12 108 PRO A C 1
ATOM 816 O O . PRO A 1 108 ? 7.079 -3.692 -15.618 1.00 93.12 108 PRO A O 1
ATOM 819 N N . GLU A 1 109 ? 6.504 -1.807 -16.668 1.00 91.44 109 GLU A N 1
ATOM 820 C CA . GLU A 1 109 ? 7.831 -1.502 -17.205 1.00 91.44 109 GLU A CA 1
ATOM 821 C C . GLU A 1 109 ? 8.813 -1.073 -16.111 1.00 91.44 109 GLU A C 1
ATOM 823 O O . GLU A 1 109 ? 9.944 -1.570 -16.064 1.00 91.44 109 GLU A O 1
ATOM 828 N N . ALA A 1 110 ? 8.393 -0.206 -15.186 1.00 90.25 110 ALA A N 1
ATOM 829 C CA . ALA A 1 110 ? 9.242 0.322 -14.117 1.00 90.25 110 ALA A CA 1
ATOM 830 C C . ALA A 1 110 ? 9.765 -0.768 -13.168 1.00 90.25 110 ALA A C 1
ATOM 832 O O . ALA A 1 110 ? 10.852 -0.626 -12.596 1.00 90.25 110 ALA A O 1
ATOM 833 N N . SER A 1 111 ? 9.021 -1.869 -13.020 1.00 93.50 111 SER A N 1
ATOM 834 C CA . SER A 1 111 ? 9.392 -2.985 -12.144 1.00 93.50 111 SER A CA 1
ATOM 835 C C . SER A 1 111 ? 9.768 -4.275 -12.877 1.00 93.50 111 SER A C 1
ATOM 837 O O . SER A 1 111 ? 9.997 -5.286 -12.209 1.00 93.50 111 SER A O 1
ATOM 839 N N . ALA A 1 112 ? 9.905 -4.272 -14.208 1.00 94.38 112 ALA A N 1
ATOM 840 C CA . ALA A 1 112 ? 10.144 -5.490 -14.994 1.00 94.38 112 ALA A CA 1
ATOM 841 C C . ALA A 1 112 ? 11.315 -6.370 -14.484 1.00 94.38 112 ALA A C 1
ATOM 843 O O . ALA A 1 112 ? 11.107 -7.571 -14.289 1.00 94.38 112 ALA A O 1
ATOM 844 N N . PRO A 1 113 ? 12.506 -5.831 -14.133 1.00 95.00 113 PRO A N 1
ATOM 845 C CA . PRO A 1 113 ? 13.598 -6.657 -13.599 1.00 95.00 113 PRO A CA 1
ATOM 846 C C . PRO A 1 113 ? 13.281 -7.314 -12.246 1.00 95.00 113 PRO A C 1
ATOM 848 O O . PRO A 1 113 ? 13.869 -8.336 -11.887 1.00 95.00 113 PRO A O 1
ATOM 851 N N . PHE A 1 114 ? 12.384 -6.717 -11.457 1.00 97.31 114 PHE A N 1
ATOM 852 C CA . PHE A 1 114 ? 11.943 -7.292 -10.190 1.00 97.31 114 PHE A CA 1
ATOM 853 C C . PHE A 1 114 ? 10.881 -8.367 -10.403 1.00 97.31 114 PHE A C 1
ATOM 855 O O . PHE A 1 114 ? 10.943 -9.393 -9.727 1.00 97.31 114 PHE A O 1
ATOM 862 N N . VAL A 1 115 ? 9.976 -8.174 -11.369 1.00 97.00 115 VAL A N 1
ATOM 863 C CA . VAL A 1 115 ? 8.981 -9.181 -11.769 1.00 97.00 115 VAL A CA 1
ATOM 864 C C . VAL A 1 115 ? 9.680 -10.484 -12.157 1.00 97.00 115 VAL A C 1
ATOM 866 O O . VAL A 1 115 ? 9.380 -11.531 -11.584 1.00 97.00 115 VAL A O 1
ATOM 869 N N . GLU A 1 116 ? 10.683 -10.417 -13.039 1.00 96.31 116 GLU A N 1
ATOM 870 C CA . GLU A 1 116 ? 11.458 -11.590 -13.481 1.00 96.31 116 GLU A CA 1
ATOM 871 C C . GLU A 1 116 ? 12.096 -12.366 -12.320 1.00 96.31 116 GLU A C 1
ATOM 873 O O . GLU A 1 116 ? 12.261 -13.585 -12.390 1.00 96.31 116 GLU A O 1
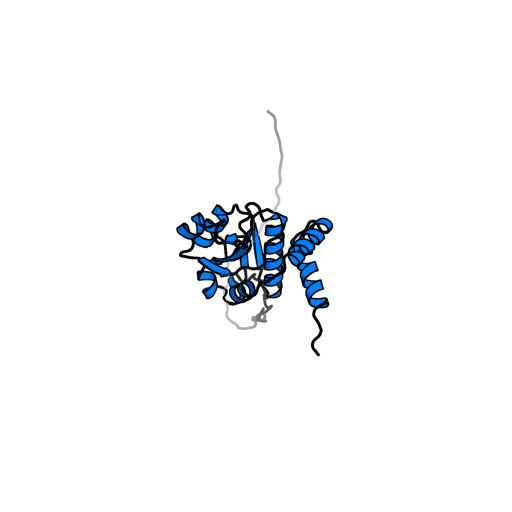ATOM 878 N N . ARG A 1 117 ? 12.468 -11.666 -11.244 1.00 96.62 117 ARG A N 1
ATOM 879 C CA . ARG A 1 117 ? 13.229 -12.239 -10.133 1.00 96.62 117 ARG A CA 1
ATOM 880 C C . ARG A 1 117 ? 12.374 -12.689 -8.949 1.00 96.62 117 ARG A C 1
ATOM 882 O O . ARG A 1 117 ? 12.790 -13.605 -8.242 1.00 96.62 117 ARG A O 1
ATOM 889 N N . PHE A 1 118 ? 11.257 -12.018 -8.681 1.00 97.06 118 PHE A N 1
ATOM 890 C CA . PHE A 1 118 ? 10.548 -12.114 -7.400 1.00 97.06 118 PHE A CA 1
ATOM 891 C C . PHE A 1 118 ? 9.047 -12.399 -7.525 1.00 97.06 118 PHE A C 1
ATOM 893 O O . PHE A 1 118 ? 8.388 -12.591 -6.507 1.00 97.06 118 PHE A O 1
ATOM 900 N N . PHE A 1 119 ? 8.462 -12.420 -8.723 1.00 96.62 119 PHE A N 1
ATOM 901 C CA . PHE A 1 119 ? 7.003 -12.543 -8.846 1.00 96.62 119 PHE A CA 1
ATOM 902 C C . PHE A 1 119 ? 6.465 -13.953 -8.543 1.00 96.62 119 PHE A C 1
ATOM 904 O O . PHE A 1 119 ? 5.287 -14.136 -8.253 1.00 96.62 119 PHE A O 1
ATOM 911 N N . ASP A 1 120 ? 7.319 -14.976 -8.546 1.00 97.19 120 ASP A N 1
ATOM 912 C CA . ASP A 1 120 ? 6.936 -16.382 -8.365 1.00 97.19 120 ASP A CA 1
ATOM 913 C C . ASP A 1 120 ? 6.205 -16.685 -7.042 1.00 97.19 120 ASP A C 1
ATOM 915 O O . ASP A 1 120 ? 5.501 -17.693 -6.957 1.00 97.19 120 ASP A O 1
ATOM 919 N N . ARG A 1 121 ? 6.317 -15.817 -6.030 1.00 97.50 121 ARG A N 1
ATOM 920 C CA . ARG A 1 121 ? 5.639 -15.932 -4.722 1.00 97.50 121 ARG A CA 1
ATOM 921 C C . ARG A 1 121 ? 4.659 -14.799 -4.419 1.00 97.50 121 ARG A C 1
ATOM 923 O O . ARG A 1 121 ? 4.154 -14.727 -3.295 1.00 97.50 121 ARG A O 1
ATOM 930 N N . LEU A 1 122 ? 4.415 -13.925 -5.385 1.00 98.50 122 LEU A N 1
ATOM 931 C CA . LEU A 1 122 ? 3.590 -12.733 -5.235 1.00 98.50 122 LEU A CA 1
ATOM 932 C C . LEU A 1 122 ? 2.378 -12.817 -6.153 1.00 98.50 122 LEU A C 1
ATOM 934 O O . LEU A 1 122 ? 2.402 -13.537 -7.150 1.00 98.50 122 LEU A O 1
ATOM 938 N N . ASP A 1 123 ? 1.340 -12.073 -5.805 1.00 98.44 123 ASP A N 1
ATOM 939 C CA . ASP A 1 123 ? 0.190 -11.857 -6.671 1.00 98.44 123 ASP A CA 1
ATOM 940 C C . ASP A 1 123 ? 0.001 -10.353 -6.873 1.00 98.44 123 ASP A C 1
ATOM 942 O O . ASP A 1 123 ? 0.148 -9.565 -5.937 1.00 98.44 123 ASP A O 1
ATOM 946 N N . ASP A 1 124 ? -0.305 -9.972 -8.109 1.00 98.31 124 ASP A N 1
ATOM 947 C CA . ASP A 1 124 ? -0.726 -8.625 -8.485 1.00 98.31 124 ASP A CA 1
ATOM 948 C C . ASP A 1 124 ? -2.258 -8.585 -8.486 1.00 98.31 124 ASP A C 1
ATOM 950 O O . ASP A 1 124 ? -2.894 -9.357 -9.208 1.00 98.31 124 ASP A O 1
ATOM 954 N N . LEU A 1 125 ? -2.847 -7.724 -7.656 1.00 98.38 125 LEU A N 1
ATOM 955 C CA . LEU A 1 125 ? -4.302 -7.550 -7.574 1.00 98.38 125 LEU A CA 1
ATOM 956 C C . LEU A 1 125 ? -4.817 -6.469 -8.535 1.00 98.38 125 LEU A C 1
ATOM 958 O O . LEU A 1 125 ? -6.020 -6.229 -8.591 1.00 98.38 125 LEU A O 1
ATOM 962 N N . GLY A 1 126 ? -3.924 -5.860 -9.317 1.00 97.56 126 GLY A N 1
ATOM 963 C CA . GLY A 1 126 ? -4.236 -4.884 -10.348 1.00 97.56 126 GLY A CA 1
ATOM 964 C C . GLY A 1 126 ? -3.925 -3.444 -9.951 1.00 97.56 126 GLY A C 1
ATOM 965 O O . GLY A 1 126 ? -3.472 -3.144 -8.843 1.00 97.56 126 GLY A O 1
ATOM 966 N N . ALA A 1 127 ? -4.175 -2.553 -10.911 1.00 96.62 127 ALA A N 1
ATOM 967 C CA . ALA A 1 127 ? -3.963 -1.121 -10.772 1.00 96.62 127 ALA A CA 1
ATOM 968 C C . ALA A 1 127 ? -4.987 -0.477 -9.830 1.00 96.62 127 ALA A C 1
ATOM 970 O O . ALA A 1 127 ? -6.191 -0.717 -9.958 1.00 96.62 127 ALA A O 1
ATOM 971 N N . ILE A 1 128 ? -4.511 0.402 -8.951 1.00 95.81 128 ILE A N 1
ATOM 972 C CA . ILE A 1 128 ? -5.363 1.119 -7.988 1.00 95.81 128 ILE A CA 1
ATOM 973 C C . ILE A 1 128 ? -5.825 2.487 -8.479 1.00 95.81 128 ILE A C 1
ATOM 975 O O . ILE A 1 128 ? -6.931 2.897 -8.153 1.00 95.81 128 ILE A O 1
ATOM 979 N N . ASP A 1 129 ? -5.015 3.174 -9.281 1.00 94.94 129 ASP A N 1
ATOM 980 C CA . ASP A 1 129 ? -5.331 4.472 -9.878 1.00 94.94 129 ASP A CA 1
ATOM 981 C C . ASP A 1 129 ? -4.505 4.679 -11.165 1.00 94.94 129 ASP A C 1
ATOM 983 O O . ASP A 1 129 ? -3.849 3.754 -11.656 1.00 94.94 129 ASP A O 1
ATOM 987 N N . GLN A 1 130 ? -4.593 5.866 -11.774 1.00 92.81 130 GLN A N 1
ATOM 988 C CA . GLN A 1 130 ? -3.885 6.189 -13.024 1.00 92.81 130 GLN A CA 1
ATOM 989 C C . GLN A 1 130 ? -2.488 6.796 -12.821 1.00 92.81 130 GLN A C 1
ATOM 991 O O . GLN A 1 130 ? -1.814 7.081 -13.809 1.00 92.81 130 GLN A O 1
ATOM 996 N N . GLY A 1 131 ? -2.052 7.007 -11.581 1.00 91.88 131 GLY A N 1
ATOM 997 C CA . GLY A 1 131 ? -0.888 7.830 -11.282 1.00 91.88 131 GLY A CA 1
ATOM 998 C C . GLY A 1 131 ? -1.208 9.325 -11.271 1.00 91.88 131 GLY A C 1
ATOM 999 O O . GLY A 1 131 ? -2.085 9.794 -11.998 1.00 91.88 131 GLY A O 1
ATOM 1000 N N . LEU A 1 132 ? -0.459 10.099 -10.484 1.00 91.75 132 LEU A N 1
ATOM 1001 C CA . LEU A 1 132 ? -0.481 11.556 -10.589 1.00 91.75 132 LEU A CA 1
ATOM 1002 C C . LEU A 1 132 ? 0.281 12.010 -11.834 1.00 91.75 132 LEU A C 1
ATOM 1004 O O . LEU A 1 132 ? 1.271 11.396 -12.241 1.00 91.75 132 LEU A O 1
ATOM 1008 N N . ALA A 1 133 ? -0.097 13.161 -12.392 1.00 86.50 133 ALA A N 1
ATOM 1009 C CA . ALA A 1 133 ? 0.587 13.724 -13.559 1.00 86.50 133 ALA A CA 1
ATOM 1010 C C . ALA A 1 133 ? 2.097 13.929 -13.319 1.00 86.50 133 ALA A C 1
ATOM 1012 O O . ALA A 1 133 ? 2.907 13.780 -14.236 1.00 86.50 133 ALA A O 1
ATOM 1013 N N . GLN A 1 134 ? 2.487 14.238 -12.076 1.00 83.00 134 GLN A N 1
ATOM 1014 C CA . GLN A 1 134 ? 3.887 14.450 -11.696 1.00 83.00 134 GLN A CA 1
ATOM 1015 C C . GLN A 1 134 ? 4.687 13.140 -11.557 1.00 83.00 134 GLN A C 1
ATOM 1017 O O . GLN A 1 134 ? 5.919 13.165 -11.572 1.00 83.00 134 GLN A O 1
ATOM 1022 N N . GLU A 1 135 ? 4.008 11.995 -11.450 1.00 85.12 135 GLU A N 1
ATOM 1023 C CA . GLU A 1 135 ? 4.623 10.669 -11.333 1.00 85.12 135 GLU A CA 1
ATOM 1024 C C . GLU A 1 135 ? 4.955 10.041 -12.690 1.00 85.12 135 GLU A C 1
ATOM 1026 O O . GLU A 1 135 ? 5.648 9.024 -12.739 1.00 85.12 135 GLU A O 1
ATOM 1031 N N . SER A 1 136 ? 4.567 10.681 -13.800 1.00 70.00 136 SER A N 1
ATOM 1032 C CA . SER A 1 136 ? 5.024 10.322 -15.145 1.00 70.00 136 SER A CA 1
ATOM 1033 C C . SER A 1 136 ? 6.509 10.679 -15.323 1.00 70.00 136 SER A C 1
ATOM 1035 O O . SER A 1 136 ? 6.900 11.558 -16.090 1.00 70.00 136 SER A O 1
ATOM 1037 N N . ARG A 1 137 ? 7.385 10.006 -14.568 1.00 59.06 137 ARG A N 1
ATOM 1038 C CA . ARG A 1 137 ? 8.831 10.261 -14.544 1.00 59.06 137 ARG A CA 1
ATOM 1039 C C . ARG A 1 137 ? 9.536 9.800 -15.822 1.00 59.06 137 ARG A C 1
ATOM 1041 O O . ARG A 1 137 ? 10.705 10.129 -16.004 1.00 59.06 137 ARG A O 1
ATOM 1048 N N . LEU A 1 138 ? 8.855 9.058 -16.702 1.00 61.41 138 LEU A N 1
ATOM 1049 C CA . LEU A 1 138 ? 9.465 8.390 -17.858 1.00 61.41 138 LEU A CA 1
ATOM 1050 C C . LEU A 1 138 ? 8.557 8.280 -19.105 1.00 61.41 138 LEU A C 1
ATOM 1052 O O . LEU A 1 138 ? 8.929 7.576 -20.040 1.00 61.41 138 LEU A O 1
ATOM 1056 N N . ASN A 1 139 ? 7.392 8.947 -19.158 1.00 59.53 139 ASN A N 1
ATOM 1057 C CA . ASN A 1 139 ? 6.375 8.719 -20.208 1.00 59.53 139 ASN A CA 1
ATOM 1058 C C . ASN A 1 139 ? 6.053 7.224 -20.410 1.00 59.53 139 ASN A C 1
ATOM 1060 O O . ASN A 1 139 ? 5.819 6.763 -21.532 1.00 59.53 139 ASN A O 1
ATOM 1064 N N . LEU A 1 140 ? 6.073 6.447 -19.323 1.00 68.69 140 LEU A N 1
ATOM 1065 C CA . LEU A 1 140 ? 5.597 5.068 -19.319 1.00 68.69 140 LEU A CA 1
ATOM 1066 C C . LEU A 1 140 ? 4.071 5.130 -19.331 1.00 68.69 140 LEU A C 1
ATOM 1068 O O . LEU A 1 140 ? 3.416 4.980 -18.312 1.00 68.69 140 LEU A O 1
ATOM 1072 N N . ASN A 1 141 ? 3.506 5.458 -20.494 1.00 68.06 141 ASN A N 1
ATOM 1073 C CA . ASN A 1 141 ? 2.092 5.820 -20.646 1.00 68.06 141 ASN A CA 1
ATOM 1074 C C . ASN A 1 141 ? 1.116 4.672 -20.313 1.00 68.06 141 ASN A C 1
ATOM 1076 O O . ASN A 1 141 ? -0.095 4.867 -20.369 1.00 68.06 141 ASN A O 1
ATOM 1080 N N . HIS A 1 142 ? 1.629 3.476 -20.030 1.00 83.31 142 HIS A N 1
ATOM 1081 C CA . HIS A 1 142 ? 0.866 2.299 -19.620 1.00 83.31 142 HIS A CA 1
ATOM 1082 C C . HIS A 1 142 ? 1.136 1.884 -18.170 1.00 83.31 142 HIS A C 1
ATOM 1084 O O . HIS A 1 142 ? 0.364 1.073 -17.659 1.00 83.31 142 HIS A O 1
ATOM 1090 N N . ASP A 1 143 ? 2.183 2.411 -17.525 1.00 91.31 143 ASP A N 1
ATOM 1091 C CA . ASP A 1 143 ? 2.530 2.001 -16.172 1.00 91.31 143 ASP A CA 1
ATOM 1092 C C . ASP A 1 143 ? 1.545 2.594 -15.176 1.00 91.31 143 ASP A C 1
ATOM 1094 O O . ASP A 1 143 ? 1.166 3.764 -15.276 1.00 91.31 143 ASP A O 1
ATOM 1098 N N . LYS A 1 144 ? 1.144 1.785 -14.198 1.00 94.25 144 LYS A N 1
ATOM 1099 C CA . LYS A 1 144 ? 0.242 2.205 -13.124 1.00 94.25 144 LYS A CA 1
ATOM 1100 C C . LYS A 1 144 ? 0.741 1.695 -11.782 1.00 94.25 144 LYS A C 1
ATOM 1102 O O . LYS A 1 144 ? 1.417 0.662 -11.749 1.00 94.25 144 LYS A O 1
ATOM 1107 N N . PRO A 1 145 ? 0.400 2.368 -10.675 1.00 95.38 145 PRO A N 1
ATOM 1108 C CA . PRO A 1 145 ? 0.588 1.804 -9.350 1.00 95.38 145 PRO A CA 1
ATOM 1109 C C . PRO A 1 145 ? -0.373 0.627 -9.157 1.00 95.38 145 PRO A C 1
ATOM 1111 O O . PRO A 1 145 ? -1.576 0.733 -9.406 1.00 95.38 145 PRO A O 1
ATOM 1114 N N . HIS A 1 146 ? 0.171 -0.508 -8.739 1.00 97.81 146 HIS A N 1
ATOM 1115 C CA . HIS A 1 146 ? -0.551 -1.754 -8.512 1.00 97.81 146 HIS A CA 1
ATOM 1116 C C . HIS A 1 146 ? -0.498 -2.169 -7.039 1.00 97.81 146 HIS A C 1
ATOM 1118 O O . HIS A 1 146 ? 0.433 -1.808 -6.307 1.00 97.81 146 HIS A O 1
ATOM 1124 N N . VAL A 1 147 ? -1.469 -2.991 -6.622 1.00 98.62 147 VAL A N 1
ATOM 1125 C CA . VAL A 1 147 ? -1.392 -3.718 -5.350 1.00 98.62 147 VAL A CA 1
ATOM 1126 C C . VAL A 1 147 ? -0.654 -5.031 -5.553 1.00 98.62 147 VAL A C 1
ATOM 1128 O O . VAL A 1 147 ? -1.158 -5.957 -6.184 1.00 98.62 147 VAL A O 1
ATOM 1131 N N . LEU A 1 148 ? 0.518 -5.145 -4.944 1.00 98.62 148 LEU A N 1
ATOM 1132 C CA . LEU A 1 148 ? 1.295 -6.373 -4.921 1.00 98.62 148 LEU A CA 1
ATOM 1133 C C . LEU A 1 148 ? 1.225 -6.996 -3.529 1.00 98.62 148 LEU A C 1
ATOM 1135 O O . LEU A 1 148 ? 1.536 -6.336 -2.538 1.00 98.62 148 LEU A O 1
ATOM 1139 N N . VAL A 1 149 ? 0.863 -8.274 -3.447 1.00 98.75 149 VAL A N 1
ATOM 1140 C CA . VAL A 1 149 ? 0.741 -9.008 -2.179 1.00 98.75 149 VAL A CA 1
ATOM 1141 C C . VAL A 1 149 ? 1.609 -10.255 -2.169 1.00 98.75 149 VAL A C 1
ATOM 1143 O O . VAL A 1 149 ? 1.884 -10.857 -3.209 1.00 98.75 149 VAL A O 1
ATOM 1146 N N . ARG A 1 150 ? 2.016 -10.706 -0.979 1.00 98.31 150 ARG A N 1
ATOM 1147 C CA . ARG A 1 150 ? 2.561 -12.064 -0.843 1.00 98.31 150 ARG A CA 1
ATOM 1148 C C . ARG A 1 150 ? 1.438 -13.091 -1.016 1.00 98.31 150 ARG A C 1
ATOM 1150 O O . ARG A 1 150 ? 0.403 -13.000 -0.361 1.00 98.31 150 ARG A O 1
ATOM 1157 N N . ARG A 1 151 ? 1.658 -14.130 -1.827 1.00 97.56 151 ARG A N 1
ATOM 1158 C CA . ARG A 1 151 ? 0.612 -15.115 -2.169 1.00 97.56 151 ARG A CA 1
ATOM 1159 C C . ARG A 1 151 ? 0.015 -15.839 -0.957 1.00 97.56 151 ARG A C 1
ATOM 1161 O O . ARG A 1 151 ? -1.160 -16.196 -0.958 1.00 97.56 151 ARG A O 1
ATOM 1168 N N . SER A 1 152 ? 0.797 -16.065 0.104 1.00 96.75 152 SER A N 1
ATOM 1169 C CA . SER A 1 152 ? 0.279 -16.751 1.298 1.00 96.75 152 SER A CA 1
ATOM 1170 C C . SER A 1 152 ? -0.723 -15.913 2.107 1.00 96.75 152 SER A C 1
ATOM 1172 O O . SER A 1 152 ? -1.477 -16.485 2.894 1.00 96.75 152 SER A O 1
ATOM 1174 N N . LEU A 1 153 ? -0.833 -14.600 1.846 1.00 96.25 153 LEU A N 1
ATOM 1175 C CA . LEU A 1 153 ? -1.828 -13.729 2.479 1.00 96.25 153 LEU A CA 1
ATOM 1176 C C . LEU A 1 153 ? -3.263 -14.192 2.186 1.00 96.25 153 LEU A C 1
ATOM 1178 O O . LEU A 1 153 ? -4.127 -14.079 3.048 1.00 96.25 153 LEU A O 1
ATOM 1182 N N . ALA A 1 154 ? -3.508 -14.801 1.021 1.00 95.19 154 ALA A N 1
ATOM 1183 C CA . ALA A 1 154 ? -4.817 -15.348 0.664 1.00 95.19 154 ALA A CA 1
ATOM 1184 C C . ALA A 1 154 ? -5.316 -16.429 1.638 1.00 95.19 154 ALA A C 1
ATOM 1186 O O . ALA A 1 154 ? -6.520 -16.588 1.823 1.00 95.19 154 ALA A O 1
ATOM 1187 N N . GLN A 1 155 ? -4.400 -17.178 2.257 1.00 94.31 155 GLN A N 1
ATOM 1188 C CA . GLN A 1 155 ? -4.738 -18.221 3.229 1.00 94.31 155 GLN A CA 1
ATOM 1189 C C . GLN A 1 155 ? -4.730 -17.686 4.662 1.00 94.31 155 GLN A C 1
ATOM 1191 O O . GLN A 1 155 ? -5.525 -18.129 5.485 1.00 94.31 155 GLN A O 1
ATOM 1196 N N . GLU A 1 156 ? -3.831 -16.748 4.959 1.00 95.12 156 GLU A N 1
ATOM 1197 C CA . GLU A 1 156 ? -3.622 -16.223 6.311 1.00 95.12 156 GLU A CA 1
ATOM 1198 C C . GLU A 1 156 ? -4.629 -15.126 6.685 1.00 95.12 156 GLU A C 1
ATOM 1200 O O . GLU A 1 156 ? -5.119 -15.107 7.811 1.00 95.12 156 GLU A O 1
ATOM 1205 N N . ALA A 1 157 ? -4.974 -14.247 5.740 1.00 95.94 157 ALA A N 1
ATOM 1206 C CA . ALA A 1 157 ? -5.885 -13.121 5.935 1.00 95.94 157 ALA A CA 1
ATOM 1207 C C . ALA A 1 157 ? -6.749 -12.864 4.676 1.00 95.94 157 ALA A C 1
ATOM 1209 O O . ALA A 1 157 ? -6.632 -11.813 4.039 1.00 95.94 157 ALA A O 1
ATOM 1210 N N . PRO A 1 158 ? -7.660 -13.787 4.302 1.00 96.25 158 PRO A N 1
ATOM 1211 C CA . PRO A 1 158 ? -8.505 -13.632 3.111 1.00 96.25 158 PRO A CA 1
ATOM 1212 C C . PRO A 1 158 ? -9.388 -12.375 3.147 1.00 96.25 158 PRO A C 1
ATOM 1214 O O . PRO A 1 158 ? -9.673 -11.797 2.102 1.00 96.25 158 PRO A O 1
ATOM 1217 N N . ALA A 1 159 ? -9.794 -11.921 4.337 1.00 96.81 159 ALA A N 1
ATOM 1218 C CA . ALA A 1 159 ? -10.540 -10.674 4.492 1.00 96.81 159 ALA A CA 1
ATOM 1219 C C . ALA A 1 159 ? -9.688 -9.438 4.141 1.00 96.81 159 ALA A C 1
ATOM 1221 O O . ALA A 1 159 ? -10.185 -8.543 3.465 1.00 96.81 159 ALA A O 1
ATOM 1222 N N . ALA A 1 160 ? -8.400 -9.415 4.509 1.00 97.44 160 ALA A N 1
ATOM 1223 C CA . ALA A 1 160 ? -7.486 -8.338 4.122 1.00 97.44 160 ALA A CA 1
ATOM 1224 C C . ALA A 1 160 ? -7.277 -8.321 2.608 1.00 97.44 160 ALA A C 1
ATOM 1226 O O . ALA A 1 160 ? -7.328 -7.265 1.983 1.00 97.44 160 ALA A O 1
ATOM 1227 N N . LEU A 1 161 ? -7.096 -9.507 2.013 1.00 97.50 161 LEU A N 1
ATOM 1228 C CA . LEU A 1 161 ? -6.972 -9.649 0.566 1.00 97.50 161 LEU A CA 1
ATOM 1229 C C . LEU A 1 161 ? -8.204 -9.091 -0.158 1.00 97.50 161 LEU A C 1
ATOM 1231 O O . LEU A 1 161 ? -8.051 -8.377 -1.142 1.00 97.50 161 LEU A O 1
ATOM 1235 N N . ALA A 1 162 ? -9.408 -9.374 0.349 1.00 97.94 162 ALA A N 1
ATOM 1236 C CA . ALA A 1 162 ? -10.651 -8.872 -0.229 1.00 97.94 162 ALA A CA 1
ATOM 1237 C C . ALA A 1 162 ? -10.751 -7.339 -0.171 1.00 97.94 162 ALA A C 1
ATOM 1239 O O . ALA A 1 162 ? -11.189 -6.722 -1.141 1.00 97.94 162 ALA A O 1
ATOM 1240 N N . VAL A 1 163 ? -10.325 -6.712 0.932 1.00 98.19 163 VAL A N 1
ATOM 1241 C CA . VAL A 1 163 ? -10.261 -5.243 1.027 1.00 98.19 163 VAL A CA 1
ATOM 1242 C C . VAL A 1 163 ? -9.256 -4.696 0.012 1.00 98.19 163 VAL A C 1
ATOM 1244 O O . VAL A 1 163 ? -9.616 -3.856 -0.807 1.00 98.19 163 VAL A O 1
ATOM 1247 N N . LEU A 1 164 ? -8.032 -5.234 0.001 1.00 98.44 164 LEU A N 1
ATOM 1248 C CA . LEU A 1 164 ? -6.956 -4.817 -0.904 1.00 98.44 164 LEU A CA 1
ATOM 1249 C C . LEU A 1 164 ? -7.338 -4.946 -2.387 1.00 98.44 164 LEU A C 1
ATOM 1251 O O . LEU A 1 164 ? -7.037 -4.052 -3.170 1.00 98.44 164 LEU A O 1
ATOM 1255 N N . SER A 1 165 ? -8.032 -6.020 -2.775 1.00 98.12 165 SER A N 1
ATOM 1256 C CA . SER A 1 165 ? -8.468 -6.238 -4.163 1.00 98.12 165 SER A CA 1
ATOM 1257 C C . SER A 1 165 ? -9.565 -5.284 -4.634 1.00 98.12 165 SER A C 1
ATOM 1259 O O . SER A 1 165 ? -9.805 -5.183 -5.832 1.00 98.12 165 SER A O 1
ATOM 1261 N N . ASN A 1 166 ? -10.257 -4.622 -3.704 1.00 97.88 166 ASN A N 1
ATOM 1262 C CA . ASN A 1 166 ? -11.325 -3.673 -4.014 1.00 97.88 166 ASN A CA 1
ATOM 1263 C C . ASN A 1 166 ? -10.854 -2.213 -3.953 1.00 97.88 166 ASN A C 1
ATOM 1265 O O . ASN A 1 166 ? -11.668 -1.312 -4.153 1.00 97.88 166 ASN A O 1
ATOM 1269 N N . LEU A 1 167 ? -9.570 -1.963 -3.675 1.00 97.44 167 LEU A N 1
ATOM 1270 C CA . LEU A 1 167 ? -9.028 -0.609 -3.678 1.00 97.44 167 LEU A CA 1
ATOM 1271 C C . LEU A 1 167 ? -9.013 -0.056 -5.102 1.00 97.44 167 LEU A C 1
ATOM 1273 O O . LEU A 1 167 ? -8.371 -0.609 -5.995 1.00 97.44 167 LEU A O 1
ATOM 1277 N N . HIS A 1 168 ? -9.718 1.053 -5.298 1.00 95.38 168 HIS A N 1
ATOM 1278 C CA . HIS A 1 168 ? -9.710 1.794 -6.546 1.00 95.38 168 HIS A CA 1
ATOM 1279 C C . HIS A 1 168 ? -9.996 3.268 -6.271 1.00 95.38 168 HIS A C 1
ATOM 1281 O O . HIS A 1 168 ? -11.015 3.592 -5.656 1.00 95.38 168 HIS A O 1
ATOM 1287 N N . TRP A 1 169 ? -9.116 4.147 -6.740 1.00 95.56 169 TRP A N 1
ATOM 1288 C CA . TRP A 1 169 ? -9.187 5.589 -6.514 1.00 95.56 169 TRP A CA 1
ATOM 1289 C C . TRP A 1 169 ? -8.953 6.362 -7.808 1.00 95.56 169 TRP A C 1
ATOM 1291 O O . TRP A 1 169 ? -8.443 5.834 -8.801 1.00 95.56 169 TRP A O 1
ATOM 1301 N N . GLN A 1 170 ? -9.358 7.625 -7.806 1.00 95.56 170 GLN A N 1
ATOM 1302 C CA . GLN A 1 170 ? -8.993 8.580 -8.842 1.00 95.56 170 GLN A CA 1
ATOM 1303 C C . GLN A 1 170 ? -7.679 9.280 -8.480 1.00 95.56 170 GLN A C 1
ATOM 1305 O O . GLN A 1 170 ? -7.275 9.318 -7.318 1.00 95.56 170 GLN A O 1
ATOM 1310 N N . ALA A 1 171 ? -6.994 9.839 -9.478 1.00 93.56 17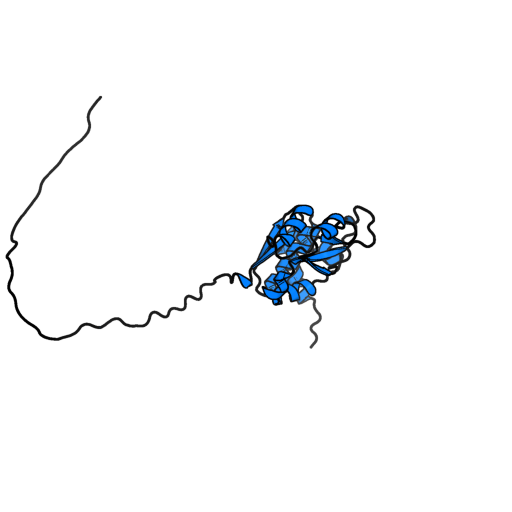1 ALA A N 1
ATOM 1311 C CA . ALA A 1 171 ? -5.761 10.586 -9.226 1.00 93.56 171 ALA A CA 1
ATOM 1312 C C . ALA A 1 171 ? -6.042 11.810 -8.336 1.00 93.56 171 ALA A C 1
ATOM 1314 O O . ALA A 1 171 ? -5.281 12.100 -7.419 1.00 93.56 171 ALA A O 1
ATOM 1315 N N . GLU A 1 172 ? -7.185 12.456 -8.553 1.00 94.94 172 GLU A N 1
ATOM 1316 C CA . GLU A 1 172 ? -7.662 13.616 -7.805 1.00 94.94 172 GLU A CA 1
ATOM 1317 C C . GLU A 1 172 ? -7.865 13.306 -6.313 1.00 94.94 172 GLU A C 1
ATOM 1319 O O . GLU A 1 172 ? -7.599 14.161 -5.470 1.00 94.94 172 GLU A O 1
ATOM 1324 N N . ASP A 1 173 ? -8.264 12.076 -5.972 1.00 96.12 173 ASP A N 1
ATOM 1325 C CA . ASP A 1 173 ? -8.401 11.633 -4.579 1.00 96.12 173 ASP A CA 1
ATOM 1326 C C . ASP A 1 173 ? -7.039 11.647 -3.866 1.00 96.12 173 ASP A C 1
ATOM 1328 O O . ASP A 1 173 ? -6.914 12.085 -2.720 1.00 96.12 173 ASP A O 1
ATOM 1332 N N . ILE A 1 174 ? -5.993 11.201 -4.570 1.00 96.88 174 ILE A N 1
ATOM 1333 C CA . ILE A 1 174 ? -4.620 11.183 -4.062 1.00 96.88 174 ILE A CA 1
ATOM 1334 C C . ILE A 1 174 ? -4.058 12.607 -3.968 1.00 96.88 174 ILE A C 1
ATOM 1336 O O . ILE A 1 174 ? -3.391 12.927 -2.984 1.00 96.88 174 ILE A O 1
ATOM 1340 N N . GLU A 1 175 ? -4.346 13.479 -4.940 1.00 95.75 175 GLU A N 1
ATOM 1341 C CA . GLU A 1 175 ? -3.956 14.897 -4.880 1.00 95.75 175 GLU A CA 1
ATOM 1342 C C . GLU A 1 175 ? -4.593 15.595 -3.672 1.00 95.75 175 GLU A C 1
ATOM 1344 O O . GLU A 1 175 ? -3.883 16.215 -2.879 1.00 95.75 175 GLU A O 1
ATOM 1349 N N . GLN A 1 176 ? -5.899 15.412 -3.463 1.00 96.19 176 GLN A N 1
ATOM 1350 C CA . GLN A 1 176 ? -6.616 15.976 -2.318 1.00 96.19 176 GLN A CA 1
ATOM 1351 C C . GLN A 1 176 ? -6.064 15.460 -0.982 1.00 96.19 176 GLN A C 1
ATOM 1353 O O . GLN A 1 176 ? -5.909 16.217 -0.023 1.00 96.19 176 GLN A O 1
ATOM 1358 N N . LEU A 1 177 ? -5.723 14.172 -0.900 1.00 97.00 177 LEU A N 1
ATOM 1359 C CA . LEU A 1 177 ? -5.126 13.608 0.306 1.00 97.00 177 LEU A CA 1
ATOM 1360 C C . LEU A 1 177 ? -3.766 14.249 0.636 1.00 97.00 177 LEU A C 1
ATOM 1362 O O . LEU A 1 177 ? -3.459 14.486 1.807 1.00 97.00 177 LEU A O 1
ATOM 1366 N N . ILE A 1 178 ? -2.960 14.565 -0.381 1.00 97.06 178 ILE A N 1
ATOM 1367 C CA . ILE A 1 178 ? -1.701 15.298 -0.203 1.00 97.06 178 ILE A CA 1
ATOM 1368 C C . ILE A 1 178 ? -1.971 16.722 0.305 1.00 97.06 178 ILE A C 1
ATOM 1370 O O . ILE A 1 178 ? -1.223 17.199 1.157 1.00 97.06 178 ILE A O 1
ATOM 1374 N N . GLU A 1 179 ? -3.029 17.392 -0.157 1.00 95.88 179 GLU A N 1
ATOM 1375 C CA . GLU A 1 179 ? -3.439 18.705 0.367 1.00 95.88 179 GLU A CA 1
ATOM 1376 C C . GLU A 1 179 ? -3.816 18.624 1.854 1.00 95.88 179 GLU A C 1
ATOM 1378 O O . GLU A 1 179 ? -3.291 19.386 2.665 1.00 95.88 179 GLU A O 1
ATOM 1383 N N . TYR A 1 180 ? -4.622 17.636 2.257 1.00 94.75 180 TYR A N 1
ATOM 1384 C CA . TYR A 1 180 ? -4.928 17.411 3.676 1.00 94.75 180 TYR A CA 1
ATOM 1385 C C . TYR A 1 180 ? -3.690 17.107 4.511 1.00 94.75 180 TYR A C 1
ATOM 1387 O O . TYR A 1 180 ? -3.585 17.544 5.661 1.00 94.75 180 TYR A O 1
ATOM 1395 N N . TRP A 1 181 ? -2.721 16.388 3.952 1.00 97.50 181 TRP A N 1
ATOM 1396 C CA . TRP A 1 181 ? -1.447 16.186 4.626 1.00 97.50 181 TRP A CA 1
ATOM 1397 C C . TRP A 1 181 ? -0.651 17.488 4.789 1.00 97.50 181 TRP A C 1
ATOM 1399 O O . TRP A 1 181 ? -0.014 17.671 5.824 1.00 97.50 181 TRP A O 1
ATOM 1409 N N . GLN A 1 182 ? -0.704 18.424 3.838 1.00 95.12 182 GLN A N 1
ATOM 1410 C CA . GLN A 1 182 ? -0.018 19.715 3.988 1.00 95.12 182 GLN A CA 1
ATOM 1411 C C . GLN A 1 182 ? -0.529 20.493 5.207 1.00 95.12 182 GLN A C 1
ATOM 1413 O O . GLN A 1 182 ? 0.276 21.100 5.918 1.00 95.12 182 GLN A O 1
ATOM 1418 N N . ASP A 1 183 ? -1.824 20.401 5.503 1.00 94.44 183 ASP A N 1
ATOM 1419 C CA . ASP A 1 183 ? -2.428 21.061 6.662 1.00 94.44 183 ASP A CA 1
ATOM 1420 C C . ASP A 1 183 ? -2.211 20.289 7.972 1.00 94.44 183 ASP A C 1
ATOM 1422 O O . ASP A 1 183 ? -1.918 20.879 9.014 1.00 94.44 183 ASP A O 1
ATOM 1426 N N . THR A 1 184 ? -2.347 18.962 7.935 1.00 95.56 184 THR A N 1
ATOM 1427 C CA . THR A 1 184 ? -2.300 18.111 9.138 1.00 95.56 184 THR A CA 1
ATOM 1428 C C . THR A 1 184 ? -0.885 17.715 9.550 1.00 95.56 184 THR A C 1
ATOM 1430 O O . THR A 1 184 ? -0.641 17.466 10.729 1.00 95.56 184 THR A O 1
ATOM 1433 N N . GLN A 1 185 ? 0.044 17.645 8.591 1.00 97.38 185 GLN A N 1
ATOM 1434 C CA . GLN A 1 185 ? 1.387 17.074 8.733 1.00 97.38 185 GLN A CA 1
ATOM 1435 C C . GLN A 1 185 ? 1.387 15.631 9.282 1.00 97.38 185 GLN A C 1
ATOM 1437 O O . GLN A 1 185 ? 2.394 15.165 9.817 1.00 97.38 185 GLN A O 1
ATOM 1442 N N . ASP A 1 186 ? 0.272 14.908 9.128 1.00 98.06 186 ASP A N 1
ATOM 1443 C CA . ASP A 1 186 ? 0.086 13.528 9.577 1.00 98.06 186 ASP A CA 1
ATOM 1444 C C . ASP A 1 186 ? -0.753 12.761 8.548 1.00 98.06 186 ASP A C 1
ATOM 1446 O O . ASP A 1 186 ? -1.943 13.016 8.362 1.00 98.06 186 ASP A O 1
ATOM 1450 N N . TRP A 1 187 ? -0.124 11.806 7.863 1.00 98.19 187 TRP A N 1
ATOM 1451 C CA . TRP A 1 187 ? -0.775 11.030 6.810 1.00 98.19 187 TRP A CA 1
ATOM 1452 C C . TRP A 1 187 ? -1.940 10.173 7.311 1.00 98.19 187 TRP A C 1
ATOM 1454 O O . TRP A 1 187 ? -2.895 9.958 6.568 1.00 98.19 187 TRP A O 1
ATOM 1464 N N . SER A 1 188 ? -1.880 9.687 8.555 1.00 97.94 188 SER A N 1
ATOM 1465 C CA . SER A 1 188 ? -2.965 8.900 9.143 1.00 97.94 188 SER A CA 1
ATOM 1466 C C . SER A 1 188 ? -4.192 9.778 9.364 1.00 97.94 188 SER A C 1
ATOM 1468 O O . SER A 1 188 ? -5.294 9.432 8.937 1.00 97.94 188 SER A O 1
ATOM 1470 N N . VAL A 1 189 ? -3.988 10.969 9.936 1.00 98.00 189 VAL A N 1
ATOM 1471 C CA . VAL A 1 189 ? -5.066 11.949 10.130 1.00 98.00 189 VAL A CA 1
ATOM 1472 C C . VAL A 1 189 ? -5.640 12.397 8.787 1.00 98.00 189 VAL A C 1
ATOM 1474 O O . VAL A 1 189 ? -6.862 12.423 8.636 1.00 98.00 189 VAL A O 1
ATOM 1477 N N . ALA A 1 190 ? -4.792 12.700 7.801 1.00 98.25 190 ALA A N 1
ATOM 1478 C CA . ALA A 1 190 ? -5.230 13.089 6.462 1.00 98.25 190 ALA A CA 1
ATOM 1479 C C . ALA A 1 190 ? -6.100 11.999 5.804 1.00 98.25 190 ALA A C 1
ATOM 1481 O O . ALA A 1 190 ? -7.199 12.291 5.331 1.00 98.25 190 ALA A O 1
ATOM 1482 N N . ALA A 1 191 ? -5.657 10.736 5.837 1.00 98.12 191 ALA A N 1
ATOM 1483 C CA . ALA A 1 191 ? -6.365 9.614 5.217 1.00 98.12 191 ALA A CA 1
ATOM 1484 C C . ALA A 1 191 ? -7.703 9.310 5.901 1.00 98.12 191 ALA A C 1
ATOM 1486 O O . ALA A 1 191 ? -8.719 9.121 5.231 1.00 98.12 191 ALA A O 1
ATOM 1487 N N . GLN A 1 192 ? -7.725 9.307 7.236 1.00 97.06 192 GLN A N 1
ATOM 1488 C CA . GLN A 1 192 ? -8.953 9.097 8.005 1.00 97.06 192 GLN A CA 1
ATOM 1489 C C . GLN A 1 192 ? -9.960 10.232 7.787 1.00 97.06 192 GLN A C 1
ATOM 1491 O O . GLN A 1 192 ? -11.158 9.972 7.667 1.00 97.06 192 GLN A O 1
ATOM 1496 N N . THR A 1 193 ? -9.478 11.476 7.693 1.00 95.81 193 THR A N 1
ATOM 1497 C CA . THR A 1 193 ? -10.324 12.645 7.410 1.00 95.81 193 THR A CA 1
ATOM 1498 C C . THR A 1 193 ? -10.953 12.525 6.028 1.00 95.81 193 THR A C 1
ATOM 1500 O O . THR A 1 193 ? -12.174 12.608 5.907 1.00 95.81 193 THR A O 1
ATOM 1503 N N . TRP A 1 194 ? -10.144 12.230 5.006 1.00 95.69 194 TRP A N 1
ATOM 1504 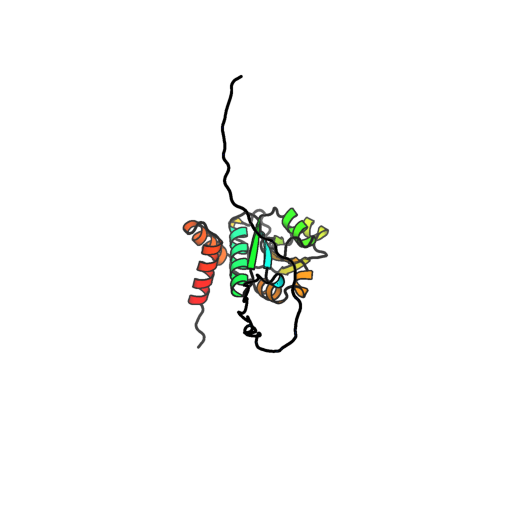C CA . TRP A 1 194 ? -10.632 12.041 3.644 1.00 95.69 194 TRP A CA 1
ATOM 1505 C C . TRP A 1 194 ? -11.697 10.938 3.566 1.00 95.69 194 TRP A C 1
ATOM 1507 O O . TRP A 1 194 ? -12.789 11.173 3.053 1.00 95.69 194 TRP A O 1
ATOM 1517 N N . LEU A 1 195 ? -11.437 9.757 4.146 1.00 95.19 195 LEU A N 1
ATOM 1518 C CA . LEU A 1 195 ? -12.397 8.643 4.145 1.00 95.19 195 LEU A CA 1
ATOM 1519 C C . LEU A 1 195 ? -13.718 8.996 4.838 1.00 95.19 195 LEU A C 1
ATOM 1521 O O . LEU A 1 195 ? -14.787 8.610 4.361 1.00 95.19 195 LEU A O 1
ATOM 1525 N N . ALA A 1 196 ? -13.660 9.722 5.958 1.00 94.00 196 ALA A N 1
ATOM 1526 C CA . ALA A 1 196 ? -14.856 10.150 6.677 1.00 94.00 196 ALA A CA 1
ATOM 1527 C C . ALA A 1 196 ? -15.724 11.098 5.832 1.00 94.00 196 ALA A C 1
ATOM 1529 O O . ALA A 1 196 ? -16.951 10.979 5.833 1.00 94.00 196 ALA A O 1
ATOM 1530 N N . GLU A 1 197 ? -15.101 12.002 5.076 1.00 93.69 197 GLU A N 1
ATOM 1531 C CA . GLU A 1 197 ? -15.806 12.914 4.172 1.00 93.69 197 GLU A CA 1
ATOM 1532 C C . GLU A 1 197 ? -16.409 12.191 2.966 1.00 93.69 197 GLU A C 1
ATOM 1534 O O . GLU A 1 197 ? -17.561 12.458 2.617 1.00 93.69 197 GLU A O 1
ATOM 1539 N N . GLN A 1 198 ? -15.698 11.228 2.370 1.00 91.50 198 GLN A N 1
ATOM 1540 C CA . GLN A 1 198 ? -16.261 10.422 1.280 1.00 91.50 198 GLN A CA 1
ATOM 1541 C C . GLN A 1 198 ? -17.494 9.636 1.735 1.00 91.50 198 GLN A C 1
ATOM 1543 O O . GLN A 1 198 ? -18.503 9.594 1.030 1.00 91.50 198 GLN A O 1
ATOM 1548 N N . ALA A 1 199 ? -17.458 9.067 2.944 1.00 89.06 199 ALA A N 1
ATOM 1549 C CA . ALA A 1 199 ? -18.606 8.373 3.520 1.00 89.06 199 ALA A CA 1
ATOM 1550 C C . ALA A 1 199 ? -19.798 9.314 3.778 1.00 89.06 199 ALA A C 1
ATOM 1552 O O . ALA A 1 199 ? -20.946 8.913 3.587 1.00 89.06 199 ALA A O 1
ATOM 1553 N N . ALA A 1 200 ? -19.547 10.564 4.180 1.00 88.31 200 ALA A N 1
ATOM 1554 C CA . ALA A 1 200 ? -20.591 11.566 4.401 1.00 88.31 200 ALA A CA 1
ATOM 1555 C C . ALA A 1 200 ? -21.217 12.087 3.094 1.00 88.31 200 ALA A C 1
ATOM 1557 O O . ALA A 1 200 ? -22.399 12.434 3.073 1.00 88.31 200 ALA A O 1
ATOM 1558 N N . ASN A 1 201 ? -20.434 12.127 2.013 1.00 83.44 201 ASN A N 1
ATOM 1559 C CA . ASN A 1 201 ? -20.860 12.601 0.696 1.00 83.44 201 ASN A CA 1
ATOM 1560 C C . ASN A 1 201 ? -21.464 11.495 -0.185 1.00 83.44 201 ASN A C 1
ATOM 1562 O O . ASN A 1 201 ? -22.020 11.790 -1.247 1.00 83.44 201 ASN A O 1
ATOM 1566 N N . ALA A 1 202 ? -21.381 10.230 0.238 1.00 76.06 202 ALA A N 1
ATOM 1567 C CA . ALA A 1 202 ? -22.003 9.122 -0.469 1.00 76.06 202 ALA A CA 1
ATOM 1568 C C . ALA A 1 202 ? -23.533 9.320 -0.528 1.00 76.06 202 ALA A C 1
ATOM 1570 O O . ALA A 1 202 ? -24.162 9.600 0.498 1.00 76.06 202 ALA A O 1
ATOM 1571 N N . PRO A 1 203 ? -24.171 9.178 -1.707 1.00 59.69 203 PRO A N 1
ATOM 1572 C CA . PRO A 1 203 ? -25.614 9.327 -1.815 1.00 59.69 203 PRO A CA 1
ATOM 1573 C C . PRO A 1 203 ? -26.307 8.304 -0.909 1.00 59.69 203 PRO A C 1
ATOM 1575 O O . PRO A 1 203 ? -26.104 7.096 -1.048 1.00 59.69 203 PRO A O 1
ATOM 1578 N N . VAL A 1 204 ? -27.139 8.788 0.019 1.00 61.00 204 VAL A N 1
ATOM 1579 C CA . VAL A 1 204 ? -27.994 7.932 0.848 1.00 61.00 204 VAL A CA 1
ATOM 1580 C C . VAL A 1 204 ? -29.050 7.323 -0.068 1.00 61.00 204 VAL A C 1
ATOM 1582 O O . VAL A 1 204 ? -30.089 7.926 -0.334 1.00 61.00 204 VAL A O 1
ATOM 1585 N N . ASN A 1 205 ? -28.761 6.138 -0.596 1.00 50.38 205 ASN A N 1
ATOM 1586 C CA . ASN A 1 205 ? -29.756 5.331 -1.285 1.00 50.38 205 ASN A CA 1
ATOM 1587 C C . ASN A 1 205 ? -30.750 4.832 -0.224 1.00 50.38 205 ASN A C 1
ATOM 1589 O O . ASN A 1 205 ? -30.441 3.909 0.530 1.00 50.38 205 ASN A O 1
ATOM 1593 N N . GLY A 1 206 ? -31.887 5.526 -0.120 1.00 42.00 206 GLY A N 1
ATOM 1594 C CA . GLY A 1 206 ? -33.044 5.136 0.692 1.00 42.00 206 GLY A CA 1
ATOM 1595 C C . GLY A 1 206 ? -33.879 4.034 0.057 1.00 42.00 206 GLY A C 1
ATOM 1596 O O . GLY A 1 206 ? -33.837 3.894 -1.187 1.00 42.00 206 GLY A O 1
#

Organism: NCBI:txid1903694

Secondary structure (DSSP, 8-state):
----------------PPP----------------------------GGGEEEEEE-SSHHHHHHHHHHHHHHHTTT-EEEEEE--HHHHHHHHHTTS-SEEEEEEESSTTHHHHHHHGGGEEEEEE-----GGG-SS--TT-EEEEEEETTHHHH-HHHHHHHHT----HHHHHHHHHHHHHHS-HHHHHHHHHHHHHHHS----

Foldseek 3Di:
DDDDDDDDDDDDDDDDDDDDDDDDDDDDDDDDDDPDPPPDPPPPPQPPLQEFEEEFADDLLRLLQRLLLQLLSVVVVHHYDYDHDDPLVNQVCQQVVVGFKGQADKDDPVCVVSCVPRCPQKDWLDAAELDAPVPCPDPPNPIGGTMIGGNCCCVSPVVSVVSRSPRHDYNVLSVQLSVLCVVVVDSNVSSNVSVVVVVVPPDPPD

pLDDT: mean 83.16, std 21.17, range [33.47, 98.88]